Protein AF-A0AAT9LVP2-F1 (afdb_monomer_lite)

pLDDT: mean 82.88, std 15.85, range [36.66, 98.69]

Sequence (362 aa):
MSIPPGLLARRTSELPRQLWHLGGLMSVRVTAGDTDGALSVVEQRARRGYATPPHVHSREDETLVVLDGELEYTVGERSGVLRAGESAFLPRHQAHRFEVISERAHYLMLITPGGFEEMFQVVSSPAAEERLPSAEDVQTHTDPAVMAAESAFRGATVFRDDPAERARHLHLLATSVGTADSYRYLAHLVAGPTPVPADVIDGLVVAAQRIPDDPGHARALILLGILAESRAEAVSPRIPEILASLGPSLPATVALALAYLGAHFREHSAALLDLLRDLPPEDFQRLERCLATVSPDLIGRSWPTPALWELSAEEQETDRQWRESGAWDAATVQAIWDAETTAILAFMGARADHYVERNARV

Foldseek 3Di:
DDDDPLRQQDPPDPFFQWFQEQQKTKGWRHACSSVVQFKTKIKIKHFFFRKAFKKAFQAKKKKKAWQAAKKWKDWAPDTDIDHHGDMDIRDHPIIMMMGGHGRMTIIMMMIGRGDLVVLRSQQTDRDPDRDGDDPPDDGPRNDVLSSLVSCVVNGMAGADDDVVVLVVLLVCLLPPDDLVVLVVSLVSVVSYHDPPVLSSLSSLLSLLLCCVVPVLSLVSLLVLLVVCVPPVVNNVVSLVVSLVSDDLDHDLLNLLSNLLSQLSPLVCLVSNCNSNVVHDQLSSLLSCLSNDDQDLLCQPCNPDDNSPDDDDPVRSVVSVVCCVVVPCDPVNSVVSSVVVNVVSSVVSSVVSVVVSVVVSPD

Radius of gyration: 27.89 Å; chains: 1; bounding box: 56×54×85 Å

Secondary structure (DSSP, 8-state):
-PPPTTTS------S-SEEEETTEEEEEEE-GGGTTTS-EEEEEEEETT-BPPPEEESS-EEEEEEEESEEEEEETTEEEEEETT-EEEE-TTS-EEEEE-SSEEEEEEEEESS-THHHHHHHSEEPSSSS---TTS--TT--HHHHHHHHHHTTEEE----HHHHHHHHHHHTT---HHHHHHHHHHHHSSS---HHHHHHHHHHHHTTTTT-GGGGHHHHHHHHHHHHHHHHHGGGHHHHHHHS-SS--HHHHHHHHHHHTT-GGGHHHHHHHTTTS-HHHHHHHHHHHSPP-GGGTTSSSSS-SS-PPPHHHHHHHHHHHHHTT--HHHHHHHHHHHHHHHHHHHHHHHHHHHHHHTT-

Structure (mmCIF, N/CA/C/O backbone):
data_AF-A0AAT9LVP2-F1
#
_entry.id   AF-A0AAT9LVP2-F1
#
loop_
_atom_site.group_PDB
_atom_site.id
_atom_site.type_symbol
_atom_site.label_atom_id
_atom_site.label_alt_id
_atom_site.label_comp_id
_atom_site.label_asym_id
_atom_site.label_entity_id
_atom_site.label_seq_id
_atom_site.pdbx_PDB_ins_code
_atom_site.Cartn_x
_atom_site.Cartn_y
_atom_site.Cartn_z
_atom_site.occupancy
_atom_site.B_iso_or_equiv
_atom_site.auth_seq_id
_atom_site.auth_comp_id
_atom_site.auth_asym_id
_atom_site.auth_atom_id
_atom_site.pdbx_PDB_model_num
ATOM 1 N N . MET A 1 1 ? 5.848 -27.395 -44.553 1.00 39.03 1 MET A N 1
ATOM 2 C CA . MET A 1 1 ? 4.562 -27.981 -44.117 1.00 39.03 1 MET A CA 1
ATOM 3 C C . MET A 1 1 ? 3.695 -26.817 -43.652 1.00 39.03 1 MET A C 1
ATOM 5 O O . MET A 1 1 ? 4.169 -26.052 -42.825 1.00 39.03 1 MET A O 1
ATOM 9 N N . SER A 1 2 ? 2.532 -26.575 -44.262 1.00 49.16 2 SER A N 1
ATOM 10 C CA . SER A 1 2 ? 1.637 -25.474 -43.862 1.00 49.16 2 SER A CA 1
ATOM 11 C C . SER A 1 2 ? 0.842 -25.907 -42.627 1.00 49.16 2 SER A C 1
ATOM 13 O O . SER A 1 2 ? 0.324 -27.022 -42.599 1.00 49.16 2 SER A O 1
ATOM 15 N N . ILE A 1 3 ? 0.803 -25.061 -41.594 1.00 49.62 3 ILE A N 1
ATOM 16 C CA . ILE A 1 3 ? 0.019 -25.311 -40.378 1.00 49.62 3 ILE A CA 1
ATOM 17 C C . ILE A 1 3 ? -1.476 -25.202 -40.738 1.00 49.62 3 ILE A C 1
ATOM 19 O O . ILE A 1 3 ? -1.845 -24.243 -41.423 1.00 49.62 3 ILE A O 1
ATOM 23 N N . PRO A 1 4 ? -2.336 -26.150 -40.315 1.00 44.19 4 PRO A N 1
ATOM 24 C CA . PRO A 1 4 ? -3.758 -26.123 -40.641 1.00 44.19 4 PRO A CA 1
ATOM 25 C C . PRO A 1 4 ? -4.463 -24.844 -40.145 1.00 44.19 4 PRO A C 1
ATOM 27 O O . PRO A 1 4 ? -4.133 -24.336 -39.068 1.00 44.19 4 PRO A O 1
ATOM 30 N N . PRO A 1 5 ? -5.475 -24.338 -40.873 1.00 44.56 5 PRO A N 1
ATOM 31 C CA . PRO A 1 5 ? -6.321 -23.245 -40.399 1.00 44.56 5 PRO A CA 1
ATOM 32 C C . PRO A 1 5 ? -6.962 -23.597 -39.046 1.00 44.56 5 PRO A C 1
ATOM 34 O O . PRO A 1 5 ? -7.582 -24.648 -38.913 1.00 44.56 5 PRO A O 1
ATOM 37 N N . GLY A 1 6 ? -6.801 -22.731 -38.041 1.00 51.06 6 GLY A N 1
ATOM 38 C CA . GLY A 1 6 ? -7.299 -22.948 -36.673 1.00 51.06 6 GLY A CA 1
ATOM 39 C C . GLY A 1 6 ? -6.282 -23.523 -35.678 1.00 51.06 6 GLY A C 1
ATOM 40 O O . GLY A 1 6 ? -6.566 -23.510 -34.487 1.00 51.06 6 GLY A O 1
ATOM 41 N N . LEU A 1 7 ? -5.105 -23.968 -36.140 1.00 55.00 7 LEU A N 1
ATOM 42 C CA . LEU A 1 7 ? -3.960 -24.359 -35.295 1.00 55.00 7 LEU A CA 1
ATOM 43 C C . LEU A 1 7 ? -2.941 -23.224 -35.097 1.00 55.00 7 LEU A C 1
ATOM 45 O O . LEU A 1 7 ? -2.070 -23.312 -34.236 1.00 55.00 7 LEU A O 1
ATOM 49 N N . LEU A 1 8 ? -3.037 -22.163 -35.899 1.00 57.59 8 LEU A N 1
ATOM 50 C CA . LEU A 1 8 ? -2.323 -20.913 -35.660 1.00 57.59 8 LEU A CA 1
ATOM 51 C C . LEU A 1 8 ? -3.104 -20.092 -34.632 1.00 57.59 8 LEU A C 1
ATOM 53 O O . LEU A 1 8 ? -4.315 -19.926 -34.795 1.00 57.59 8 LEU A O 1
ATOM 57 N N . ALA A 1 9 ? -2.398 -19.560 -33.632 1.00 56.03 9 ALA A N 1
ATOM 58 C CA . ALA A 1 9 ? -2.880 -18.509 -32.740 1.00 56.03 9 ALA A CA 1
ATOM 59 C C . ALA A 1 9 ? -3.695 -17.475 -33.548 1.00 56.03 9 ALA A C 1
ATOM 61 O O . ALA A 1 9 ? -3.187 -16.864 -34.496 1.00 56.03 9 ALA A O 1
ATOM 62 N N . ARG A 1 10 ? -4.992 -17.356 -33.247 1.00 52.19 10 ARG A N 1
ATOM 63 C CA . ARG A 1 10 ? -5.907 -16.437 -33.919 1.00 52.19 10 ARG A CA 1
ATOM 64 C C . ARG A 1 10 ? -5.524 -15.005 -33.539 1.00 52.19 10 ARG A C 1
ATOM 66 O O . ARG A 1 10 ? -5.511 -14.629 -32.379 1.00 52.19 10 ARG A O 1
ATOM 73 N N . ARG A 1 11 ? -5.305 -14.120 -34.514 1.00 54.00 11 ARG A N 1
ATOM 74 C CA . ARG A 1 11 ? -5.278 -12.674 -34.221 1.00 54.00 11 ARG A CA 1
ATOM 75 C C . ARG A 1 11 ? -6.664 -12.228 -33.730 1.00 54.00 11 ARG A C 1
ATOM 77 O O . ARG A 1 11 ? -7.505 -11.855 -34.536 1.00 54.00 11 ARG A O 1
ATOM 84 N N . THR A 1 12 ? -6.911 -12.326 -32.429 1.00 50.38 12 THR A N 1
ATOM 85 C CA . THR A 1 12 ? -8.141 -11.880 -31.755 1.00 50.38 12 THR A CA 1
ATOM 86 C C . THR A 1 12 ? -7.982 -10.498 -31.127 1.00 50.38 12 THR A C 1
ATOM 88 O O . THR A 1 12 ? -8.977 -9.861 -30.811 1.00 50.38 12 THR A O 1
ATOM 91 N N . SER A 1 13 ? -6.741 -10.020 -30.992 1.00 59.72 13 SER A N 1
ATOM 92 C CA . SER A 1 13 ? -6.382 -8.723 -30.416 1.00 59.72 13 SER A CA 1
ATOM 93 C C . SER A 1 13 ? -5.780 -7.802 -31.483 1.00 59.72 13 SER A C 1
ATOM 95 O O . SER A 1 13 ? -4.953 -8.240 -32.289 1.00 59.72 13 SER A O 1
ATOM 97 N N . GLU A 1 14 ? -6.196 -6.531 -31.476 1.00 70.00 14 GLU A N 1
ATOM 98 C CA . GLU A 1 14 ? -5.627 -5.455 -32.307 1.00 70.00 14 GLU A CA 1
ATOM 99 C C . GLU A 1 14 ? -4.297 -4.915 -31.750 1.00 70.00 14 GLU A C 1
ATOM 101 O O . GLU A 1 14 ? -3.621 -4.128 -32.412 1.00 70.00 14 GLU A O 1
ATOM 106 N N . LEU A 1 15 ? -3.897 -5.346 -30.549 1.00 76.38 15 LEU A N 1
ATOM 107 C CA . LEU A 1 15 ? -2.688 -4.867 -29.891 1.00 76.38 15 LEU A CA 1
ATOM 108 C C . LEU A 1 15 ? -1.409 -5.377 -30.588 1.00 76.38 15 LEU A C 1
ATOM 110 O O . LEU A 1 15 ? -1.368 -6.509 -31.093 1.00 76.38 15 LEU A O 1
ATOM 114 N N . PRO A 1 16 ? -0.329 -4.573 -30.600 1.00 83.19 16 PRO A N 1
ATOM 115 C CA . PRO A 1 16 ? 0.934 -4.949 -31.227 1.00 83.19 16 PRO A CA 1
ATOM 116 C C . PRO A 1 16 ? 1.526 -6.197 -30.565 1.00 83.19 16 PRO A C 1
ATOM 118 O O . PRO A 1 16 ? 1.550 -6.325 -29.346 1.00 83.19 16 PRO A O 1
ATOM 121 N N . ARG A 1 17 ? 2.014 -7.145 -31.371 1.00 89.81 17 ARG A N 1
ATOM 122 C CA . ARG A 1 17 ? 2.655 -8.384 -30.882 1.00 89.81 17 ARG A CA 1
ATOM 123 C C . ARG A 1 17 ? 4.180 -8.354 -30.964 1.00 89.81 17 ARG A C 1
ATOM 125 O O . ARG A 1 17 ? 4.811 -9.274 -30.472 1.00 89.81 17 ARG A O 1
ATOM 132 N N . GLN A 1 18 ? 4.758 -7.345 -31.607 1.00 93.38 18 GLN A N 1
ATOM 133 C CA . GLN A 1 18 ? 6.200 -7.125 -31.678 1.00 93.38 18 GLN A CA 1
ATOM 134 C C . GLN A 1 18 ? 6.497 -5.797 -31.002 1.00 93.38 18 GLN A C 1
ATOM 136 O O . GLN A 1 18 ? 5.932 -4.779 -31.401 1.00 93.38 18 GLN A O 1
ATOM 141 N N . LEU A 1 19 ? 7.324 -5.818 -29.964 1.00 93.06 19 LEU A N 1
ATOM 142 C CA . LEU A 1 19 ? 7.479 -4.714 -29.027 1.00 93.06 19 LEU A CA 1
ATOM 143 C C . LEU A 1 19 ? 8.956 -4.495 -28.698 1.00 93.06 19 LEU A C 1
ATOM 145 O O . LEU A 1 19 ? 9.711 -5.448 -28.506 1.00 93.06 19 LEU A O 1
ATOM 149 N N . TRP A 1 20 ? 9.355 -3.236 -28.571 1.00 92.31 20 TRP A N 1
ATOM 150 C CA . TRP A 1 20 ? 10.565 -2.862 -27.854 1.00 92.31 20 TRP A CA 1
ATOM 151 C C . TRP A 1 20 ? 10.187 -2.501 -26.421 1.00 92.31 20 TRP A C 1
ATOM 153 O O . TRP A 1 20 ? 9.510 -1.499 -26.184 1.00 92.31 20 TRP A O 1
ATOM 163 N N . HIS A 1 21 ? 10.609 -3.346 -25.482 1.00 90.00 21 HIS A N 1
ATOM 164 C CA . HIS A 1 21 ? 10.282 -3.252 -24.060 1.00 90.00 21 HIS A CA 1
ATOM 165 C C . HIS A 1 21 ? 11.574 -3.292 -23.249 1.00 90.00 21 HIS A C 1
ATOM 167 O O . HIS A 1 21 ? 12.354 -4.224 -23.426 1.00 90.00 21 HIS A O 1
ATOM 173 N N . LEU A 1 22 ? 11.821 -2.289 -22.397 1.00 85.75 22 LEU A N 1
ATOM 174 C CA . LEU A 1 22 ? 13.016 -2.185 -21.536 1.00 85.75 22 LEU A CA 1
ATOM 175 C C . LEU A 1 22 ? 14.353 -2.451 -22.272 1.00 85.75 22 LEU A C 1
ATOM 177 O O . LEU A 1 22 ? 15.267 -3.074 -21.739 1.00 85.75 22 LEU A O 1
ATOM 181 N N . GLY A 1 23 ? 14.474 -2.021 -23.534 1.00 86.81 23 GLY A N 1
ATOM 182 C CA . GLY A 1 23 ? 15.668 -2.272 -24.357 1.00 86.81 23 GLY A CA 1
ATOM 183 C C . GLY A 1 23 ? 15.809 -3.694 -24.931 1.00 86.81 23 GLY A C 1
ATOM 184 O O . GLY A 1 23 ? 16.791 -3.976 -25.620 1.00 86.81 23 GLY A O 1
ATOM 185 N N . GLY A 1 24 ? 14.844 -4.582 -24.691 1.00 91.88 24 GLY A N 1
ATOM 186 C CA . GLY A 1 24 ? 14.717 -5.892 -25.333 1.00 91.88 24 GLY A CA 1
ATOM 187 C C . GLY A 1 24 ? 13.757 -5.882 -26.528 1.00 91.88 24 GLY A C 1
ATOM 188 O O . GLY A 1 24 ? 12.982 -4.944 -26.720 1.00 91.88 24 GLY A O 1
ATOM 189 N N . LEU A 1 25 ? 13.810 -6.944 -27.333 1.00 95.25 25 LEU A N 1
ATOM 190 C CA . LEU A 1 25 ? 12.813 -7.257 -28.355 1.00 95.25 25 LEU A CA 1
ATOM 191 C C . LEU A 1 25 ? 11.889 -8.349 -27.817 1.00 95.25 25 LEU A C 1
ATOM 193 O O . LEU A 1 25 ? 12.336 -9.481 -27.613 1.00 95.25 25 LEU A O 1
ATOM 197 N N . MET A 1 26 ? 10.617 -7.998 -27.666 1.00 95.94 26 MET A N 1
ATOM 198 C CA . MET A 1 26 ? 9.563 -8.862 -27.160 1.00 95.94 26 MET A CA 1
ATOM 199 C C . MET A 1 26 ? 8.568 -9.219 -28.260 1.00 95.94 26 MET A C 1
ATOM 201 O O . MET A 1 26 ? 8.041 -8.346 -28.949 1.00 95.94 26 MET A O 1
ATOM 205 N N . SER A 1 27 ? 8.269 -10.508 -28.390 1.00 95.94 27 SER A N 1
ATOM 206 C CA . SER A 1 27 ? 7.288 -11.048 -29.327 1.00 95.94 27 SER A CA 1
ATOM 207 C C . SER A 1 27 ? 6.194 -11.809 -28.576 1.00 95.94 27 SER A C 1
ATOM 209 O O . SER A 1 27 ? 6.428 -12.902 -28.065 1.00 95.94 27 SER A O 1
ATOM 211 N N . VAL A 1 28 ? 4.967 -11.292 -28.555 1.00 95.50 28 VAL A N 1
ATOM 212 C CA . VAL A 1 28 ? 3.799 -12.009 -28.020 1.00 95.50 28 VAL A CA 1
ATOM 213 C C . VAL A 1 28 ? 3.366 -13.069 -29.038 1.00 95.50 28 VAL A C 1
ATOM 215 O O . VAL A 1 28 ? 2.748 -12.764 -30.062 1.00 95.50 28 VAL A O 1
ATOM 218 N N . ARG A 1 29 ? 3.737 -14.330 -28.795 1.00 93.88 29 ARG A N 1
ATOM 219 C CA . ARG A 1 29 ? 3.503 -15.454 -29.717 1.00 93.88 29 ARG A CA 1
ATOM 220 C C . ARG A 1 29 ? 2.089 -16.012 -29.599 1.00 93.88 29 ARG A C 1
ATOM 222 O O . ARG A 1 29 ? 1.474 -16.309 -30.622 1.00 93.88 29 ARG A O 1
ATOM 229 N N . VAL A 1 30 ? 1.587 -16.117 -28.372 1.00 93.62 30 VAL A N 1
ATOM 230 C CA . VAL A 1 30 ? 0.251 -16.626 -28.034 1.00 93.62 30 VAL A CA 1
ATOM 231 C C . VAL A 1 30 ? -0.347 -15.697 -26.981 1.00 93.62 30 VAL A C 1
ATOM 233 O O . VAL A 1 30 ? 0.297 -15.472 -25.959 1.00 93.62 30 VAL A O 1
ATOM 236 N N . THR A 1 31 ? -1.536 -15.145 -27.221 1.00 92.62 31 THR A N 1
ATOM 237 C CA . THR A 1 31 ? -2.260 -14.302 -26.251 1.00 92.62 31 THR A CA 1
ATOM 238 C C . THR A 1 31 ? -3.257 -15.123 -25.434 1.00 92.62 31 THR A C 1
ATOM 240 O O . THR A 1 31 ? -3.614 -16.239 -25.800 1.00 92.62 31 THR A O 1
ATOM 243 N N . ALA A 1 32 ? -3.796 -14.557 -24.360 1.00 92.38 32 ALA A N 1
ATOM 244 C CA . ALA A 1 32 ? -4.913 -15.138 -23.620 1.00 92.38 32 ALA A CA 1
ATOM 245 C C . ALA A 1 32 ? -6.125 -15.404 -24.524 1.00 92.38 32 ALA A C 1
ATOM 247 O O . ALA A 1 32 ? -6.764 -16.448 -24.432 1.00 92.38 32 ALA A O 1
ATOM 248 N N . GLY A 1 33 ? -6.410 -14.488 -25.455 1.00 88.50 33 GLY A N 1
ATOM 249 C CA . GLY A 1 33 ? -7.475 -14.657 -26.447 1.00 88.50 33 GLY A CA 1
ATOM 250 C C . GLY A 1 33 ? -7.237 -15.793 -27.452 1.00 88.50 33 GLY A C 1
ATOM 251 O O . GLY A 1 33 ? -8.175 -16.178 -28.143 1.00 88.50 33 GLY A O 1
ATOM 252 N N . ASP A 1 34 ? -6.013 -16.323 -27.558 1.00 88.00 34 ASP A N 1
ATOM 253 C CA . ASP A 1 34 ? -5.702 -17.510 -28.367 1.00 88.00 34 ASP A CA 1
ATOM 254 C C . ASP A 1 34 ? -6.039 -18.822 -27.649 1.00 88.00 34 ASP A C 1
ATOM 256 O O . ASP A 1 34 ? -6.173 -19.864 -28.291 1.00 88.00 34 ASP A O 1
ATOM 260 N N . THR A 1 35 ? -6.137 -18.782 -26.320 1.00 91.44 35 THR A N 1
ATOM 261 C CA . THR A 1 35 ? -6.145 -19.964 -25.447 1.00 91.44 35 THR A CA 1
ATOM 262 C C . THR A 1 35 ? -7.330 -19.986 -24.487 1.00 91.44 35 THR A C 1
ATOM 264 O O . THR A 1 35 ? -7.303 -20.720 -23.501 1.00 91.44 35 THR A O 1
ATOM 267 N N . ASP A 1 36 ? -8.350 -19.160 -24.736 1.00 89.81 36 ASP A N 1
ATOM 268 C CA . ASP A 1 36 ? -9.481 -18.935 -23.826 1.00 89.81 36 ASP A CA 1
ATOM 269 C C . ASP A 1 36 ? -9.025 -18.608 -22.387 1.00 89.81 36 ASP A C 1
ATOM 271 O O . ASP A 1 36 ? -9.600 -19.051 -21.394 1.00 89.81 36 ASP A O 1
ATOM 275 N N . GLY A 1 37 ? -7.943 -17.834 -22.276 1.00 90.88 37 GLY A N 1
ATOM 276 C CA . GLY 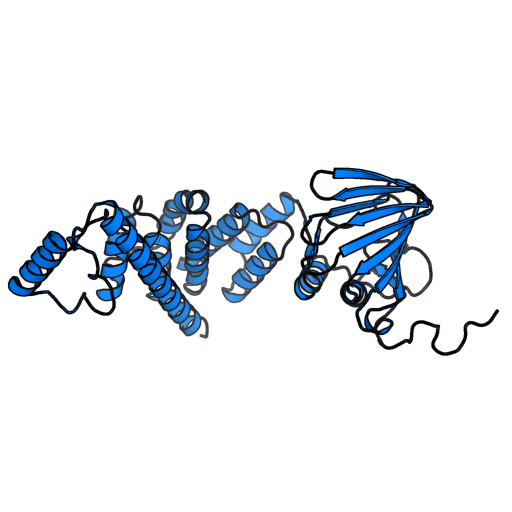A 1 37 ? -7.346 -17.399 -21.016 1.00 90.88 37 GLY A CA 1
ATOM 277 C C . GLY A 1 37 ? -6.429 -18.422 -20.344 1.00 90.88 37 GLY A C 1
ATOM 278 O O . GLY A 1 37 ? -5.869 -18.113 -19.292 1.00 90.88 37 GLY A O 1
ATOM 279 N N . ALA A 1 38 ? -6.235 -19.613 -20.919 1.00 94.38 38 ALA A N 1
ATOM 280 C CA . ALA A 1 38 ? -5.466 -20.676 -20.276 1.00 94.38 38 ALA A CA 1
ATOM 281 C C . ALA A 1 38 ? -3.980 -20.324 -20.101 1.00 94.38 38 ALA A C 1
ATOM 283 O O . ALA A 1 38 ? -3.407 -20.617 -19.052 1.00 94.38 38 ALA A O 1
ATOM 284 N N . LEU A 1 39 ? -3.357 -19.693 -21.103 1.00 96.06 39 LEU A N 1
ATOM 285 C CA . LEU A 1 39 ? -1.952 -19.271 -21.056 1.00 96.06 39 LEU A CA 1
ATOM 286 C C . LEU A 1 39 ? -1.622 -18.210 -22.114 1.00 96.06 39 LEU A C 1
ATOM 288 O O . LEU A 1 39 ? -2.263 -18.158 -23.165 1.00 96.06 39 LEU A O 1
ATOM 292 N N . SER A 1 40 ? -0.565 -17.436 -21.895 1.00 96.69 40 SER A N 1
ATOM 293 C CA . SER A 1 40 ? 0.114 -16.688 -22.958 1.00 96.69 40 SER A CA 1
ATOM 294 C C . SER A 1 40 ? 1.593 -17.064 -23.053 1.00 96.69 40 SER A C 1
ATOM 296 O O . SER A 1 40 ? 2.185 -17.596 -22.114 1.00 96.69 40 SER A O 1
ATOM 298 N N . VAL A 1 41 ? 2.171 -16.857 -24.239 1.00 97.94 41 VAL A N 1
ATOM 299 C CA . VAL A 1 41 ? 3.577 -17.151 -24.549 1.00 97.94 41 VAL A CA 1
ATOM 300 C C . VAL A 1 41 ? 4.213 -15.900 -25.119 1.00 97.94 41 VAL A C 1
ATOM 302 O O . VAL A 1 41 ? 3.835 -15.428 -26.197 1.00 97.94 41 VAL A O 1
ATOM 305 N N . VAL A 1 42 ? 5.220 -15.407 -24.417 1.00 97.88 42 VAL A N 1
ATOM 306 C CA . VAL A 1 42 ? 6.043 -14.274 -24.815 1.00 97.88 42 VAL A CA 1
ATOM 307 C C . VAL A 1 42 ? 7.442 -14.789 -25.123 1.00 97.88 42 VAL A C 1
ATOM 309 O O . VAL A 1 42 ? 8.027 -15.542 -24.356 1.00 97.88 42 VAL A O 1
ATOM 312 N N . GLU A 1 43 ? 7.986 -14.408 -26.266 1.00 98.12 43 GLU A N 1
ATOM 313 C CA . GLU A 1 43 ? 9.377 -14.662 -26.618 1.00 98.12 43 GLU A CA 1
ATOM 314 C C . GLU A 1 43 ? 10.181 -13.384 -26.451 1.00 98.12 43 GLU A C 1
ATOM 316 O O . GLU A 1 43 ? 9.746 -12.321 -26.886 1.00 98.12 43 GLU A O 1
ATOM 321 N N . GLN A 1 44 ? 11.362 -13.495 -25.855 1.00 97.75 44 GLN A N 1
ATOM 322 C CA . GLN A 1 44 ? 12.185 -12.349 -25.520 1.00 97.75 44 GLN A CA 1
ATOM 323 C C . GLN A 1 44 ? 13.614 -12.546 -26.006 1.00 97.75 44 GLN A C 1
ATOM 325 O O . GLN A 1 44 ? 14.229 -13.599 -25.817 1.00 97.75 44 GLN A O 1
ATOM 330 N N . ARG A 1 45 ? 14.152 -11.502 -26.636 1.00 97.94 45 ARG A N 1
ATOM 331 C CA . ARG A 1 45 ? 15.564 -11.387 -27.005 1.00 97.94 45 ARG A CA 1
ATOM 332 C C . ARG A 1 45 ? 16.127 -10.131 -26.379 1.00 97.94 45 ARG A C 1
ATOM 334 O O . ARG A 1 45 ? 15.554 -9.055 -26.535 1.00 97.94 45 ARG A O 1
ATOM 341 N N . ALA A 1 46 ? 17.266 -10.247 -25.714 1.00 96.06 46 ALA A N 1
ATOM 342 C CA . ALA A 1 46 ? 17.864 -9.112 -25.029 1.00 96.06 46 ALA A CA 1
ATOM 343 C C . ALA A 1 46 ? 19.389 -9.229 -24.906 1.00 96.06 46 ALA A C 1
ATOM 345 O O . ALA A 1 46 ? 19.968 -10.292 -25.138 1.00 96.06 46 ALA A O 1
ATOM 346 N N . ARG A 1 47 ? 20.042 -8.104 -24.588 1.00 94.19 47 ARG A N 1
ATOM 347 C CA . ARG A 1 47 ? 21.490 -8.014 -24.331 1.00 94.19 47 ARG A CA 1
ATOM 348 C C . ARG A 1 47 ? 21.771 -8.100 -22.834 1.00 94.19 47 ARG A C 1
ATOM 350 O O . ARG A 1 47 ? 20.858 -7.919 -22.032 1.00 94.19 47 ARG A O 1
ATOM 357 N N . ARG A 1 48 ? 23.045 -8.299 -22.484 1.00 95.19 48 ARG A N 1
ATOM 358 C CA . ARG A 1 48 ? 23.550 -8.152 -21.111 1.00 95.19 48 ARG A CA 1
ATOM 359 C C . ARG A 1 48 ? 22.976 -6.908 -20.429 1.00 95.19 48 ARG A C 1
ATOM 361 O O . ARG A 1 48 ? 23.004 -5.828 -21.019 1.00 95.19 48 ARG A O 1
ATOM 368 N N . GLY A 1 49 ? 22.527 -7.067 -19.188 1.00 83.44 49 GLY A N 1
ATOM 369 C CA . GLY A 1 49 ? 21.991 -5.980 -18.366 1.00 83.44 49 GLY A CA 1
ATOM 370 C C . GLY A 1 49 ? 20.516 -5.671 -18.620 1.00 83.44 49 GLY A C 1
ATOM 371 O O . GLY A 1 49 ? 19.945 -4.842 -17.918 1.00 83.44 49 GLY A O 1
ATOM 372 N N . TYR A 1 50 ? 19.868 -6.338 -19.583 1.00 91.38 50 TYR A N 1
ATOM 373 C CA . TYR A 1 50 ? 18.410 -6.389 -19.589 1.00 91.38 50 TYR A CA 1
ATOM 374 C C . TYR A 1 50 ? 17.946 -7.119 -18.334 1.00 91.38 50 TYR A C 1
ATOM 376 O O . TYR A 1 50 ? 18.301 -8.281 -18.130 1.00 91.38 50 TYR A O 1
ATOM 384 N N . ALA A 1 51 ? 17.122 -6.458 -17.535 1.00 86.44 51 ALA A N 1
ATOM 385 C CA . ALA A 1 51 ? 16.566 -7.020 -16.322 1.00 86.44 51 ALA A CA 1
ATOM 386 C C . ALA A 1 51 ? 15.101 -6.626 -16.190 1.00 86.44 51 ALA A C 1
ATOM 388 O O . ALA A 1 51 ? 14.702 -5.520 -16.565 1.00 86.44 51 ALA A O 1
ATOM 389 N N . THR A 1 52 ? 14.307 -7.520 -15.613 1.00 85.44 52 THR A N 1
ATOM 390 C CA . THR A 1 52 ? 13.012 -7.115 -15.074 1.00 85.44 52 THR A CA 1
ATOM 391 C C . THR A 1 52 ? 13.237 -6.434 -13.731 1.00 85.44 52 THR A C 1
ATOM 393 O O . THR A 1 52 ? 13.989 -6.977 -12.911 1.00 85.44 52 THR A O 1
ATOM 396 N N . PRO A 1 53 ? 12.556 -5.315 -13.439 1.00 81.31 53 PRO A N 1
ATOM 397 C CA . PRO A 1 53 ? 12.461 -4.861 -12.059 1.00 81.31 53 PRO A CA 1
ATOM 398 C C . PRO A 1 53 ? 11.887 -6.004 -11.206 1.00 81.31 53 PRO A C 1
ATOM 400 O O . PRO A 1 53 ? 11.088 -6.786 -11.727 1.00 81.31 53 PRO A O 1
ATOM 403 N N . PRO A 1 54 ? 12.290 -6.168 -9.935 1.00 81.00 54 PRO A N 1
ATOM 404 C CA . PRO A 1 54 ? 11.701 -7.208 -9.103 1.00 81.00 54 PRO A CA 1
ATOM 405 C C . PRO A 1 54 ? 10.182 -7.029 -9.042 1.00 81.00 54 PRO A C 1
ATOM 407 O O . PRO A 1 54 ? 9.715 -5.903 -9.064 1.00 81.00 54 PRO A O 1
ATOM 410 N N . HIS A 1 55 ? 9.395 -8.096 -9.008 1.00 86.38 55 HIS A N 1
ATOM 411 C CA . HIS A 1 55 ? 7.933 -7.991 -8.999 1.00 86.38 55 HIS A CA 1
ATOM 412 C C . HIS A 1 55 ? 7.274 -9.222 -8.373 1.00 86.38 55 HIS A C 1
ATOM 414 O O . HIS A 1 55 ? 7.931 -10.227 -8.108 1.00 86.38 55 HIS A O 1
ATOM 420 N N . VAL A 1 56 ? 5.975 -9.134 -8.088 1.00 85.50 56 VAL A N 1
ATOM 421 C CA . VAL A 1 56 ? 5.149 -10.254 -7.620 1.00 85.50 56 VAL A CA 1
ATOM 422 C C . VAL A 1 56 ? 3.791 -10.242 -8.312 1.00 85.50 56 VAL A C 1
ATOM 424 O O . VAL A 1 56 ? 3.146 -9.201 -8.401 1.00 85.50 56 VAL A O 1
ATOM 427 N N . HIS A 1 57 ? 3.336 -11.411 -8.754 1.00 89.44 57 HIS A N 1
ATOM 428 C CA . HIS A 1 57 ? 2.005 -11.613 -9.323 1.00 89.44 57 HIS A CA 1
ATOM 429 C C . HIS A 1 57 ? 1.021 -12.105 -8.262 1.00 89.44 57 HIS A C 1
ATOM 431 O O . HIS A 1 57 ? 1.352 -12.955 -7.437 1.00 89.44 57 HIS A O 1
ATOM 437 N N . SER A 1 58 ? -0.213 -11.611 -8.295 1.00 79.62 58 SER A N 1
ATOM 438 C CA . SER A 1 58 ? -1.324 -12.111 -7.475 1.00 79.62 58 SER A CA 1
ATOM 439 C C . SER A 1 58 ? -2.125 -13.210 -8.177 1.00 79.62 58 SER A C 1
ATOM 441 O O . SER A 1 58 ? -2.816 -13.982 -7.514 1.00 79.62 58 SER A O 1
ATOM 443 N N . ARG A 1 59 ? -2.031 -13.299 -9.510 1.00 91.69 59 ARG A N 1
ATOM 444 C CA . ARG A 1 59 ? -2.841 -14.208 -10.328 1.00 91.69 59 ARG A CA 1
ATOM 445 C C . ARG A 1 59 ? -2.010 -15.137 -11.202 1.00 91.69 59 ARG A C 1
ATOM 447 O O . ARG A 1 59 ? -2.429 -16.276 -11.369 1.00 91.69 59 ARG A O 1
ATOM 454 N N . GLU A 1 60 ? -0.896 -14.693 -11.761 1.00 97.12 60 GLU A N 1
ATOM 455 C CA . GLU A 1 60 ? -0.130 -15.470 -12.736 1.00 97.12 60 GLU A CA 1
ATOM 456 C C . GLU A 1 60 ? 1.069 -16.169 -12.103 1.00 97.12 60 GLU A C 1
ATOM 458 O O . GLU A 1 60 ? 1.813 -15.580 -11.326 1.00 97.12 60 GLU A O 1
ATOM 463 N N . ASP A 1 61 ? 1.267 -17.431 -12.466 1.00 97.94 61 ASP A N 1
ATOM 464 C CA . ASP A 1 61 ? 2.584 -18.051 -12.403 1.00 97.94 61 ASP A CA 1
ATOM 465 C C . ASP A 1 61 ? 3.319 -17.769 -13.716 1.00 97.94 61 ASP A C 1
ATOM 467 O O . ASP A 1 61 ? 2.701 -17.782 -14.790 1.00 97.94 61 ASP A O 1
ATOM 471 N N . GLU A 1 62 ? 4.635 -17.587 -13.638 1.00 97.69 62 GLU A N 1
ATOM 472 C CA . GLU A 1 62 ? 5.495 -17.440 -14.808 1.00 97.69 62 GLU A CA 1
ATOM 473 C C . GLU A 1 62 ? 6.450 -18.628 -14.945 1.00 97.69 62 GLU A C 1
ATOM 475 O O . GLU A 1 62 ? 6.943 -19.189 -13.968 1.00 97.69 62 GLU A O 1
ATOM 480 N N . THR A 1 63 ? 6.741 -19.035 -16.177 1.00 98.12 63 THR A N 1
ATOM 481 C CA . THR A 1 63 ? 7.792 -20.018 -16.468 1.00 98.12 63 THR A CA 1
ATOM 482 C C . THR A 1 63 ? 8.752 -19.456 -17.497 1.00 98.12 63 THR A C 1
ATOM 484 O O . THR A 1 63 ? 8.346 -19.138 -18.614 1.00 98.12 63 THR A O 1
ATOM 487 N N . LEU A 1 64 ? 10.032 -19.390 -17.142 1.00 98.19 64 LEU A N 1
ATOM 488 C CA . LEU A 1 64 ? 11.108 -19.023 -18.056 1.00 98.19 64 LEU A CA 1
ATOM 489 C C . LEU A 1 64 ? 11.704 -20.283 -18.673 1.00 98.19 64 LEU A C 1
ATOM 491 O O . LEU A 1 64 ? 12.036 -21.218 -17.948 1.00 98.19 64 LEU A O 1
ATOM 495 N N . VAL A 1 65 ? 11.884 -20.295 -19.992 1.00 98.44 65 VAL A N 1
ATOM 496 C CA . VAL A 1 65 ? 12.570 -21.363 -20.734 1.00 98.44 65 VAL A CA 1
ATOM 497 C C . VAL A 1 65 ? 13.671 -20.734 -21.576 1.00 98.44 65 VAL A C 1
ATOM 499 O O . VAL A 1 65 ? 13.382 -20.006 -22.527 1.00 98.44 65 VAL A O 1
ATOM 502 N N . VAL A 1 66 ? 14.932 -20.997 -21.240 1.00 98.69 66 VAL A N 1
ATOM 503 C CA . VAL A 1 66 ? 16.076 -20.396 -21.936 1.00 98.69 66 VAL A CA 1
ATOM 504 C C . VAL A 1 66 ? 16.400 -21.209 -23.185 1.00 98.69 66 VAL A C 1
ATOM 506 O O . VAL A 1 66 ? 16.665 -22.406 -23.114 1.00 98.69 66 VAL A O 1
ATOM 509 N N . LEU A 1 67 ? 16.380 -20.556 -24.345 1.00 98.62 67 LEU A N 1
ATOM 510 C CA . LEU A 1 67 ? 16.692 -21.166 -25.640 1.00 98.62 67 LEU A CA 1
ATOM 511 C C . LEU A 1 67 ? 18.165 -20.967 -26.014 1.00 98.62 67 LEU A C 1
ATOM 513 O O . LEU A 1 67 ? 18.778 -21.868 -26.578 1.00 98.62 67 LEU A O 1
ATOM 517 N N . ASP A 1 68 ? 18.723 -19.803 -25.681 1.00 98.56 68 ASP A N 1
ATOM 518 C CA . ASP A 1 68 ? 20.130 -19.449 -25.876 1.00 98.56 68 ASP A CA 1
ATOM 519 C C . ASP A 1 68 ? 20.572 -18.402 -24.835 1.00 98.56 68 ASP A C 1
ATOM 521 O O . ASP A 1 68 ? 19.766 -17.579 -24.391 1.00 98.56 68 ASP A O 1
ATOM 525 N N . GLY A 1 69 ? 21.853 -18.409 -24.463 1.00 98.38 69 GLY A N 1
ATOM 526 C CA . GLY A 1 69 ? 22.418 -17.514 -23.447 1.00 98.38 69 GLY A CA 1
ATOM 527 C C . GLY A 1 69 ? 22.175 -17.951 -21.996 1.00 98.38 69 GLY A C 1
ATOM 528 O O . GLY A 1 69 ? 21.921 -19.124 -21.717 1.00 98.38 69 GLY A O 1
ATOM 529 N N . GLU A 1 70 ? 22.311 -16.999 -21.067 1.00 98.56 70 GLU A N 1
ATOM 530 C CA . GLU A 1 70 ? 22.201 -17.225 -19.623 1.00 98.56 70 GLU A CA 1
ATOM 531 C C . GLU A 1 70 ? 21.409 -16.105 -18.928 1.00 98.56 70 GLU A C 1
ATOM 533 O O . GLU A 1 70 ? 21.626 -14.915 -19.191 1.00 98.56 70 GLU A O 1
ATOM 538 N N . LEU A 1 71 ? 20.525 -16.497 -18.007 1.00 98.44 71 LEU A N 1
ATOM 539 C CA . LEU A 1 71 ? 19.766 -15.600 -17.134 1.00 98.44 71 LEU A CA 1
ATOM 540 C C . LEU A 1 71 ? 20.132 -15.864 -15.674 1.00 98.44 71 LEU A C 1
ATOM 542 O O . LEU A 1 71 ? 20.068 -17.007 -15.231 1.00 98.44 71 LEU A O 1
ATOM 546 N N . GLU A 1 72 ? 20.445 -14.828 -14.904 1.00 97.31 72 GLU A N 1
ATOM 547 C CA . GLU A 1 72 ? 20.395 -14.923 -13.445 1.00 97.31 72 GLU A CA 1
ATOM 548 C C . GLU A 1 72 ? 18.956 -14.685 -12.990 1.00 97.31 72 GLU A C 1
ATOM 550 O O . GLU A 1 72 ? 18.297 -13.767 -13.473 1.00 97.31 72 GLU A O 1
ATOM 555 N N . TYR A 1 73 ? 18.455 -15.500 -12.065 1.00 95.44 73 TYR A N 1
ATOM 556 C CA . TYR A 1 73 ? 17.127 -15.328 -11.485 1.00 95.44 73 TYR A CA 1
ATOM 557 C C . TYR A 1 73 ? 17.191 -15.252 -9.964 1.00 95.44 73 TYR A C 1
ATOM 559 O O . TYR A 1 73 ? 18.093 -15.787 -9.317 1.00 95.44 73 TYR A O 1
ATOM 567 N N . THR A 1 74 ? 16.189 -14.609 -9.375 1.00 89.81 74 THR A N 1
ATOM 568 C CA . THR A 1 74 ? 15.892 -14.670 -7.942 1.00 89.81 74 THR A CA 1
ATOM 569 C C . THR A 1 74 ? 14.394 -14.893 -7.763 1.00 89.81 74 THR A C 1
ATOM 571 O O . THR A 1 74 ? 13.603 -14.209 -8.402 1.00 89.81 74 THR A O 1
ATOM 574 N N . VAL A 1 75 ? 14.006 -15.845 -6.913 1.00 90.50 75 VAL A N 1
ATOM 575 C CA . VAL A 1 75 ? 12.618 -16.202 -6.573 1.00 90.50 75 VAL A CA 1
ATOM 576 C C . VAL A 1 75 ? 12.537 -16.431 -5.068 1.00 90.50 75 VAL A C 1
ATOM 578 O O . VAL A 1 75 ? 13.006 -17.455 -4.555 1.00 90.50 75 VAL A O 1
ATOM 581 N N . GLY A 1 76 ? 11.942 -15.480 -4.351 1.00 84.62 76 GLY A N 1
ATOM 582 C CA . GLY A 1 76 ? 12.022 -15.428 -2.894 1.00 84.62 76 GLY A CA 1
ATOM 583 C C . GLY A 1 76 ? 13.476 -15.380 -2.438 1.00 84.62 76 GLY A C 1
ATOM 584 O O . GLY A 1 76 ? 14.236 -14.522 -2.872 1.00 84.62 76 GLY A O 1
ATOM 585 N N . GLU A 1 77 ? 13.873 -16.335 -1.602 1.00 83.38 77 GLU A N 1
ATOM 586 C CA . GLU A 1 77 ? 15.247 -16.445 -1.090 1.00 83.38 77 GLU A CA 1
ATOM 587 C C . GLU A 1 77 ? 16.184 -17.254 -2.002 1.00 83.38 77 GLU A C 1
ATOM 589 O O . GLU A 1 77 ? 17.370 -17.400 -1.712 1.00 83.38 77 GLU A O 1
ATOM 594 N N . ARG A 1 78 ? 15.668 -17.821 -3.099 1.00 86.31 78 ARG A N 1
ATOM 595 C CA . ARG A 1 78 ? 16.447 -18.680 -3.997 1.00 86.31 78 ARG A CA 1
ATOM 596 C C . ARG A 1 78 ? 16.963 -17.876 -5.175 1.00 86.31 78 ARG A C 1
ATOM 598 O O . ARG A 1 78 ? 16.183 -17.201 -5.839 1.00 86.31 78 ARG A O 1
ATOM 605 N N . SER A 1 79 ? 18.239 -18.025 -5.493 1.00 92.88 79 SER A N 1
ATOM 606 C CA . SER A 1 79 ? 18.849 -17.472 -6.700 1.00 92.88 79 SER A CA 1
ATOM 607 C C . SER A 1 79 ? 19.642 -18.533 -7.455 1.00 92.88 79 SER A C 1
ATOM 609 O O . SER A 1 79 ? 19.992 -19.582 -6.908 1.00 92.88 79 SER A O 1
ATOM 611 N N . GLY A 1 80 ? 19.890 -18.279 -8.735 1.00 95.19 80 GLY A N 1
ATOM 612 C CA . GLY A 1 80 ? 20.640 -19.188 -9.588 1.00 95.19 80 GLY A CA 1
ATOM 613 C C . GLY A 1 80 ? 20.811 -18.649 -10.998 1.00 95.19 80 GLY A C 1
ATOM 614 O O . GLY A 1 80 ? 20.366 -17.549 -11.318 1.00 95.19 80 GLY A O 1
ATOM 615 N N . VAL A 1 81 ? 21.446 -19.455 -11.845 1.00 98.44 81 VAL A N 1
ATOM 616 C CA . VAL A 1 81 ? 21.644 -19.159 -13.267 1.00 98.44 81 VAL A CA 1
ATOM 617 C C . VAL A 1 81 ? 20.931 -20.220 -14.090 1.00 98.44 81 VAL A C 1
ATOM 619 O O . VAL A 1 81 ? 21.182 -21.405 -13.884 1.00 98.44 81 VAL A O 1
ATOM 622 N N . LEU A 1 82 ? 20.079 -19.787 -15.016 1.00 97.81 82 LEU A N 1
ATOM 623 C CA . LEU A 1 82 ? 19.494 -20.610 -16.070 1.00 97.81 82 LEU A CA 1
ATOM 624 C C . LEU A 1 82 ? 20.336 -20.495 -17.334 1.00 97.81 82 LEU A C 1
ATOM 626 O O . LEU A 1 82 ? 20.627 -19.389 -17.790 1.00 97.81 82 LEU A O 1
ATOM 630 N N . ARG A 1 83 ? 20.676 -21.633 -17.925 1.00 98.38 83 ARG A N 1
ATOM 631 C CA . ARG A 1 83 ? 21.397 -21.754 -19.195 1.00 98.38 83 ARG A CA 1
ATOM 632 C C . ARG A 1 83 ? 20.486 -22.285 -20.290 1.00 98.38 83 ARG A C 1
ATOM 634 O O . ARG A 1 83 ? 19.406 -22.800 -20.021 1.00 98.38 83 ARG A O 1
ATOM 641 N N . ALA A 1 84 ? 20.943 -22.195 -21.535 1.00 98.50 84 ALA A N 1
ATOM 642 C CA . ALA A 1 84 ? 20.252 -22.771 -22.685 1.00 98.50 84 ALA A CA 1
ATOM 643 C C . ALA A 1 84 ? 19.804 -24.228 -22.436 1.00 98.50 84 ALA A C 1
ATOM 645 O O . ALA A 1 84 ? 20.608 -25.089 -22.075 1.00 98.50 84 ALA A O 1
ATOM 646 N N . GLY A 1 85 ? 18.514 -24.491 -22.647 1.00 97.50 85 GLY A N 1
ATOM 647 C CA . GLY A 1 85 ? 17.856 -25.772 -22.384 1.00 97.50 85 GLY A CA 1
ATOM 648 C C . GLY A 1 85 ? 17.250 -25.913 -20.982 1.00 97.50 85 GLY A C 1
ATOM 649 O O . GLY A 1 85 ? 16.510 -26.868 -20.750 1.00 97.50 85 GLY A O 1
ATOM 650 N N . GLU A 1 86 ? 17.521 -24.985 -20.062 1.00 98.31 86 GLU A N 1
ATOM 651 C CA . GLU A 1 86 ? 16.987 -24.994 -18.698 1.00 98.31 86 GLU A CA 1
ATOM 652 C C . GLU A 1 86 ? 15.746 -24.100 -18.558 1.00 98.31 86 GLU A C 1
ATOM 654 O O . GLU A 1 86 ? 15.468 -23.216 -19.377 1.00 98.31 86 GLU A O 1
ATOM 659 N N . SER A 1 87 ? 14.988 -24.328 -17.484 1.00 97.69 87 SER A N 1
ATOM 660 C CA . SER A 1 87 ? 13.773 -23.578 -17.174 1.00 97.69 87 SER A CA 1
ATOM 661 C C . SER A 1 87 ? 13.626 -23.302 -15.681 1.00 97.69 87 SER A C 1
ATOM 663 O O . SER A 1 87 ? 13.994 -24.150 -14.867 1.00 97.69 87 SER A O 1
ATOM 665 N N . ALA A 1 88 ? 13.004 -22.177 -15.325 1.00 96.94 88 ALA A N 1
ATOM 666 C CA . ALA A 1 88 ? 12.568 -21.884 -13.959 1.00 96.94 88 ALA A CA 1
ATOM 667 C C . ALA A 1 88 ? 11.065 -21.631 -13.903 1.00 96.94 88 ALA A C 1
ATOM 669 O O . ALA A 1 88 ? 10.504 -20.977 -14.777 1.00 96.94 88 ALA A O 1
ATOM 670 N N . PHE A 1 89 ? 10.446 -22.106 -12.825 1.00 97.50 89 PHE A N 1
ATOM 671 C CA . PHE A 1 89 ? 9.070 -21.792 -12.463 1.00 97.50 89 PHE A CA 1
ATOM 672 C C . PHE A 1 89 ? 9.063 -20.708 -11.380 1.00 97.50 89 PHE A C 1
ATOM 674 O O . PHE A 1 89 ? 9.687 -20.880 -10.327 1.00 97.50 89 PHE A O 1
ATOM 681 N N . LEU A 1 90 ? 8.373 -19.603 -11.648 1.00 96.56 90 LEU A N 1
ATOM 682 C CA . LEU A 1 90 ? 8.232 -18.440 -10.780 1.00 96.56 90 LEU A CA 1
ATOM 683 C C . LEU A 1 90 ? 6.774 -18.414 -10.281 1.00 96.56 90 LEU A C 1
ATOM 685 O O . LEU A 1 90 ? 5.873 -18.008 -11.017 1.00 96.56 90 LEU A O 1
ATOM 689 N N . PRO A 1 91 ? 6.503 -18.914 -9.063 1.00 94.94 91 PRO A N 1
ATOM 690 C CA . PRO A 1 91 ? 5.140 -19.003 -8.567 1.00 94.94 91 PRO A CA 1
ATOM 691 C C . PRO A 1 91 ? 4.568 -17.620 -8.251 1.00 94.94 91 PRO A C 1
ATOM 693 O O . PRO A 1 91 ? 5.266 -16.739 -7.737 1.00 94.94 91 PRO A O 1
ATOM 696 N N . ARG A 1 92 ? 3.261 -17.472 -8.463 1.00 91.88 92 ARG A N 1
ATOM 697 C CA . ARG A 1 92 ? 2.472 -16.352 -7.941 1.00 91.88 92 ARG A CA 1
ATOM 698 C C . ARG A 1 92 ? 2.657 -16.208 -6.427 1.00 91.88 92 ARG A C 1
ATOM 700 O O . ARG A 1 92 ? 2.964 -17.169 -5.721 1.00 91.88 92 ARG A O 1
ATOM 707 N N . HIS A 1 93 ? 2.440 -15.003 -5.915 1.00 84.38 93 HIS A N 1
ATOM 708 C CA . HIS A 1 93 ? 2.645 -14.599 -4.516 1.00 84.38 93 HIS A CA 1
ATOM 709 C C . HIS A 1 93 ? 4.092 -14.698 -4.010 1.00 84.38 93 HIS A C 1
ATOM 711 O O . HIS A 1 93 ? 4.352 -14.380 -2.851 1.00 84.38 93 HIS A O 1
ATOM 717 N N . GLN A 1 94 ? 5.047 -15.073 -4.864 1.00 82.19 94 GLN A N 1
ATOM 718 C CA . GLN A 1 94 ? 6.465 -15.039 -4.550 1.00 82.19 94 GLN A CA 1
ATOM 719 C C . GLN A 1 94 ? 7.153 -13.964 -5.385 1.00 82.19 94 GLN A C 1
ATOM 721 O O . GLN A 1 94 ? 7.135 -14.022 -6.612 1.00 82.19 94 GLN A O 1
ATOM 726 N N . ALA A 1 95 ? 7.799 -13.004 -4.721 1.00 83.06 95 ALA A N 1
ATOM 727 C CA . ALA A 1 95 ? 8.589 -11.990 -5.412 1.00 83.06 95 ALA A CA 1
ATOM 728 C C . ALA A 1 95 ? 9.719 -12.626 -6.237 1.00 83.06 95 ALA A C 1
ATOM 730 O O . ALA A 1 95 ? 10.425 -13.513 -5.741 1.00 83.06 95 ALA A O 1
ATOM 731 N N . HIS A 1 96 ? 9.900 -12.165 -7.471 1.00 89.94 96 HIS A N 1
ATOM 732 C CA . HIS A 1 96 ? 10.931 -12.651 -8.373 1.00 89.94 96 HIS A CA 1
ATOM 733 C C . HIS A 1 96 ? 11.487 -11.563 -9.295 1.00 89.94 96 HIS A C 1
ATOM 735 O O . HIS A 1 96 ? 10.914 -10.488 -9.451 1.00 89.94 96 HIS A O 1
ATOM 741 N N . ARG A 1 97 ? 12.663 -11.836 -9.865 1.00 88.00 97 ARG A N 1
ATOM 742 C CA . ARG A 1 97 ? 13.308 -11.039 -10.915 1.00 88.00 97 ARG A CA 1
ATOM 743 C C . ARG A 1 97 ? 14.243 -11.918 -11.734 1.00 88.00 97 ARG A C 1
ATOM 745 O O . ARG A 1 97 ? 14.728 -12.931 -11.221 1.00 88.00 97 ARG A O 1
ATOM 752 N N . PHE A 1 98 ? 14.591 -11.473 -12.934 1.00 92.81 98 PHE A N 1
ATOM 753 C CA . PHE A 1 98 ? 15.703 -12.041 -13.686 1.00 92.81 98 PHE A CA 1
ATOM 754 C C . PHE A 1 98 ? 16.490 -10.975 -14.456 1.00 92.81 98 PHE A C 1
ATOM 756 O O . PHE A 1 98 ? 15.974 -9.902 -14.777 1.00 92.81 98 PHE A O 1
ATOM 763 N N . GLU A 1 99 ? 17.744 -11.294 -14.762 1.00 93.94 99 GLU A N 1
ATOM 764 C CA . GLU A 1 99 ? 18.675 -10.464 -15.523 1.00 93.94 99 GLU A CA 1
ATOM 765 C C . GLU A 1 99 ? 19.422 -11.306 -16.562 1.00 93.94 99 GLU A C 1
ATOM 767 O O . GLU A 1 99 ? 19.831 -12.436 -16.303 1.00 93.94 99 GLU A O 1
ATOM 772 N N . VAL A 1 100 ? 19.639 -10.743 -17.749 1.00 96.81 100 VAL A N 1
ATOM 773 C CA . VAL A 1 100 ? 20.507 -11.330 -18.772 1.00 96.81 100 VAL A CA 1
ATOM 774 C C . VAL A 1 100 ? 21.968 -11.110 -18.389 1.00 96.81 100 VAL A C 1
ATOM 776 O O . VAL A 1 100 ? 22.479 -9.988 -18.464 1.00 96.81 100 VAL A O 1
ATOM 779 N N . ILE A 1 101 ? 22.664 -12.200 -18.058 1.00 97.44 101 ILE A N 1
ATOM 780 C CA . ILE A 1 101 ? 24.075 -12.171 -17.646 1.00 97.44 101 ILE A CA 1
ATOM 781 C C . ILE A 1 101 ? 25.043 -12.676 -18.723 1.00 97.44 101 ILE A C 1
ATOM 783 O O . ILE A 1 101 ? 26.255 -12.595 -18.532 1.00 97.44 101 ILE A O 1
ATOM 787 N N . SER A 1 102 ? 24.561 -13.190 -19.854 1.00 97.81 102 SER A N 1
ATOM 788 C CA . SER A 1 102 ? 25.367 -13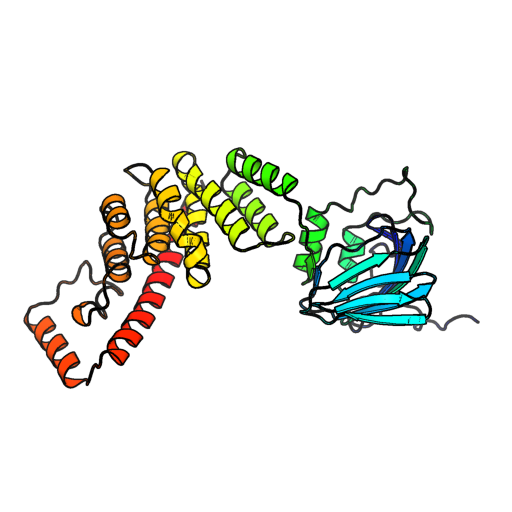.464 -21.054 1.00 97.81 102 SER A CA 1
ATOM 789 C C . SER A 1 102 ? 25.434 -12.230 -21.968 1.00 97.81 102 SER A C 1
ATOM 791 O O . SER A 1 102 ? 24.788 -11.220 -21.708 1.00 97.81 102 SER A O 1
ATOM 793 N N . GLU A 1 103 ? 26.225 -12.260 -23.053 1.00 97.69 103 GLU A N 1
ATOM 794 C CA . GLU A 1 103 ? 26.239 -11.153 -24.036 1.00 97.69 103 GLU A CA 1
ATOM 795 C C . GLU A 1 103 ? 24.835 -10.891 -24.611 1.00 97.69 103 GLU A C 1
ATOM 797 O O . GLU A 1 103 ? 24.402 -9.741 -24.741 1.00 97.69 103 GLU A O 1
ATOM 802 N N . ARG A 1 104 ? 24.125 -11.976 -24.931 1.00 97.38 104 ARG A N 1
ATOM 803 C CA . ARG A 1 104 ? 22.731 -11.998 -25.371 1.00 97.38 104 ARG A CA 1
ATOM 804 C C . ARG A 1 104 ? 22.033 -13.218 -24.795 1.00 97.38 104 ARG A C 1
ATOM 806 O O . ARG A 1 104 ? 22.691 -14.232 -24.562 1.00 97.38 104 ARG A O 1
ATOM 813 N N . ALA A 1 105 ? 20.724 -13.120 -24.619 1.00 98.19 105 ALA A N 1
ATOM 814 C CA . ALA A 1 105 ? 19.875 -14.256 -24.294 1.00 98.19 105 ALA A CA 1
ATOM 815 C C . ALA A 1 105 ? 18.609 -14.255 -25.153 1.00 98.19 105 ALA A C 1
ATOM 817 O O . ALA A 1 105 ? 18.111 -13.201 -25.568 1.00 98.19 105 ALA A O 1
ATOM 818 N N . HIS A 1 106 ? 18.098 -15.457 -25.395 1.00 98.44 106 HIS A N 1
ATOM 819 C CA . HIS A 1 106 ? 16.844 -15.735 -26.080 1.00 98.44 106 HIS A CA 1
ATOM 820 C C . HIS A 1 106 ? 16.060 -16.738 -25.242 1.00 98.44 106 HIS A C 1
ATOM 822 O O . HIS A 1 106 ? 16.555 -17.824 -24.948 1.00 98.44 106 HIS A O 1
ATOM 828 N N . TYR A 1 107 ? 14.856 -16.372 -24.822 1.00 98.56 107 TYR A N 1
ATOM 829 C CA . TYR A 1 107 ? 14.052 -17.193 -23.923 1.00 98.56 107 TYR A CA 1
ATOM 830 C C . TYR A 1 107 ? 12.560 -17.009 -24.179 1.00 98.56 107 TYR A C 1
ATOM 832 O O . TYR A 1 107 ? 12.127 -16.041 -24.808 1.00 98.56 107 TYR A O 1
ATOM 840 N N . LEU A 1 108 ? 11.779 -17.971 -23.697 1.00 98.56 108 LEU A N 1
ATOM 841 C CA . LEU A 1 108 ? 10.328 -17.893 -23.621 1.00 98.56 108 LEU A CA 1
ATOM 842 C C . LEU A 1 108 ? 9.909 -17.609 -22.183 1.00 98.56 108 LEU A C 1
ATOM 844 O O . LEU A 1 108 ? 10.505 -18.130 -21.244 1.00 98.56 108 LEU A O 1
ATOM 848 N N . MET A 1 109 ? 8.851 -16.827 -22.045 1.00 98.00 109 MET A N 1
ATOM 849 C CA . MET A 1 109 ? 8.119 -16.587 -20.816 1.00 98.00 109 MET A CA 1
ATOM 850 C C . MET A 1 109 ? 6.683 -17.052 -21.039 1.00 98.00 109 MET A C 1
ATOM 852 O O . MET A 1 109 ? 5.985 -16.562 -21.930 1.00 98.00 109 MET A O 1
ATOM 856 N N . LEU A 1 110 ? 6.269 -18.054 -20.273 1.00 98.31 110 LEU A N 1
ATOM 857 C CA . LEU A 1 110 ? 4.910 -18.577 -20.280 1.00 98.31 110 LEU A CA 1
ATOM 858 C C . LEU A 1 110 ? 4.189 -18.017 -19.064 1.00 98.31 110 LEU A C 1
ATOM 860 O O . LEU A 1 110 ? 4.709 -18.119 -17.957 1.00 98.31 110 LEU A O 1
ATOM 864 N N . ILE A 1 111 ? 2.999 -17.469 -19.276 1.00 98.25 111 ILE A N 1
ATOM 865 C CA . ILE A 1 111 ? 2.205 -16.819 -18.235 1.00 98.25 111 ILE A CA 1
ATOM 866 C C . ILE A 1 111 ? 0.906 -17.602 -18.077 1.00 98.25 111 ILE A C 1
ATOM 868 O O . ILE A 1 111 ? 0.163 -17.788 -19.047 1.00 98.25 111 ILE A O 1
ATOM 872 N N . THR A 1 112 ? 0.637 -18.080 -16.863 1.00 97.38 112 THR A N 1
ATOM 873 C CA . THR A 1 112 ? -0.517 -18.939 -16.569 1.00 97.38 112 THR A CA 1
ATOM 874 C C . THR A 1 112 ? -1.267 -18.489 -15.317 1.00 97.38 112 THR A C 1
ATOM 876 O O . THR A 1 112 ? -0.684 -18.506 -14.233 1.00 97.38 112 THR A O 1
ATOM 879 N N . PRO A 1 113 ? -2.574 -18.182 -15.397 1.00 97.19 113 PRO A N 1
ATOM 880 C CA . PRO A 1 113 ? -3.380 -18.015 -16.615 1.00 97.19 113 PRO A CA 1
ATOM 881 C C . PRO A 1 113 ? -2.911 -16.830 -17.482 1.00 97.19 113 PRO A C 1
ATOM 883 O O . PRO A 1 113 ? -2.242 -15.927 -16.993 1.00 97.19 113 PRO A O 1
ATOM 886 N N . GLY A 1 114 ? -3.283 -16.809 -18.764 1.00 94.12 114 GLY A N 1
ATOM 887 C CA . GLY A 1 114 ? -2.940 -15.701 -19.667 1.00 94.12 114 GLY A CA 1
ATOM 888 C C . GLY A 1 114 ? -3.634 -14.382 -19.290 1.00 94.12 114 GLY A C 1
ATOM 889 O O . GLY A 1 114 ? -4.557 -14.355 -18.466 1.00 94.12 114 GLY A O 1
ATOM 890 N N . GLY A 1 115 ? -3.214 -13.282 -19.917 1.00 92.44 115 GLY A N 1
ATOM 891 C CA . GLY A 1 115 ? -3.858 -11.961 -19.861 1.00 92.44 115 GLY A CA 1
ATOM 892 C C . GLY A 1 115 ? -2.906 -10.851 -19.420 1.00 92.44 115 GLY A C 1
ATOM 893 O O . GLY A 1 115 ? -3.123 -9.683 -19.737 1.00 92.44 115 GLY A O 1
ATOM 894 N N . PHE A 1 116 ? -1.825 -11.207 -18.723 1.00 95.31 116 PHE A N 1
ATOM 895 C CA . PHE A 1 116 ? -0.815 -10.241 -18.299 1.00 95.31 116 PHE A CA 1
ATOM 896 C C . PHE A 1 116 ? 0.011 -9.700 -19.475 1.00 95.31 116 PHE A C 1
ATOM 898 O O . PHE A 1 116 ? 0.498 -8.576 -19.410 1.00 95.31 116 PHE A O 1
ATOM 905 N N . GLU A 1 117 ? 0.116 -10.438 -20.588 1.00 94.88 117 GLU A N 1
ATOM 906 C CA . GLU A 1 117 ? 0.891 -10.006 -21.754 1.00 94.88 117 GLU A CA 1
ATOM 907 C C . GLU A 1 117 ? 0.383 -8.695 -22.366 1.00 94.88 117 GLU A C 1
ATOM 909 O O . GLU A 1 117 ? 1.164 -7.958 -22.965 1.00 94.88 117 GLU A O 1
ATOM 914 N N . GLU A 1 118 ? -0.903 -8.380 -22.175 1.00 93.25 118 GLU A N 1
ATOM 915 C CA . GLU A 1 118 ? -1.500 -7.113 -22.599 1.00 93.25 118 GLU A CA 1
ATO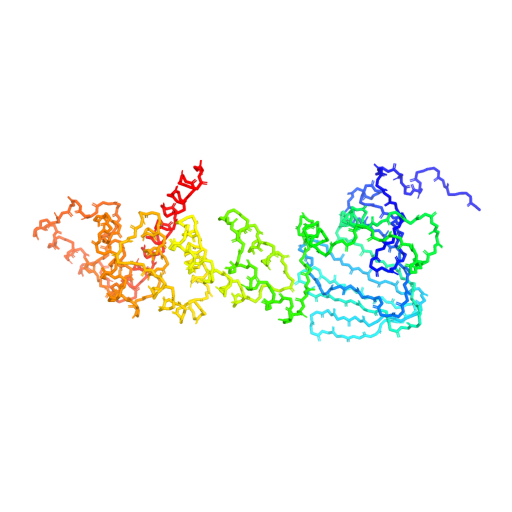M 916 C C . GLU A 1 118 ? -0.802 -5.907 -21.962 1.00 93.25 118 GLU A C 1
ATOM 918 O O . GLU A 1 118 ? -0.697 -4.869 -22.611 1.00 93.25 118 GLU A O 1
ATOM 923 N N . MET A 1 119 ? -0.272 -6.049 -20.737 1.00 91.81 119 MET A N 1
ATOM 924 C CA . MET A 1 119 ? 0.522 -5.009 -20.079 1.00 91.81 119 MET A CA 1
ATOM 925 C C . MET A 1 119 ? 1.679 -4.589 -20.983 1.00 91.81 119 MET A C 1
ATOM 927 O O . MET A 1 119 ? 1.803 -3.414 -21.320 1.00 91.81 119 MET A O 1
ATOM 931 N N . PHE A 1 120 ? 2.463 -5.554 -21.475 1.00 93.12 120 PHE A N 1
ATOM 932 C CA . PHE A 1 120 ? 3.582 -5.264 -22.366 1.00 93.12 120 PHE A CA 1
ATOM 933 C C . PHE A 1 120 ? 3.115 -4.573 -23.643 1.00 93.12 120 PHE A C 1
ATOM 935 O O . PHE A 1 120 ? 3.764 -3.637 -24.101 1.00 93.12 120 PHE A O 1
ATOM 942 N N . GLN A 1 121 ? 1.988 -5.003 -24.211 1.00 90.44 121 GLN A N 1
ATOM 943 C CA . GLN A 1 121 ? 1.466 -4.431 -25.452 1.00 90.44 121 GLN A CA 1
ATOM 944 C C . GLN A 1 121 ? 0.996 -2.977 -25.292 1.00 90.44 121 GLN A C 1
ATOM 946 O O . GLN A 1 121 ? 1.029 -2.230 -26.268 1.00 90.44 121 GLN A O 1
ATOM 951 N N . VAL A 1 122 ? 0.576 -2.581 -24.086 1.00 86.50 122 VAL A N 1
ATOM 952 C CA . VAL A 1 122 ? 0.150 -1.213 -23.754 1.00 86.50 122 VAL A CA 1
ATOM 953 C C . VAL A 1 122 ? 1.343 -0.311 -23.428 1.00 86.50 122 VAL A C 1
ATOM 955 O O . VAL A 1 122 ? 1.389 0.831 -23.881 1.00 86.50 122 VAL A O 1
ATOM 958 N N . VAL A 1 123 ? 2.319 -0.813 -22.666 1.00 82.94 123 VAL A N 1
ATOM 959 C CA . VAL A 1 123 ? 3.418 0.007 -22.111 1.00 82.94 123 VAL A CA 1
ATOM 960 C C . VAL A 1 123 ? 4.696 -0.026 -22.945 1.00 82.94 123 VAL A C 1
ATOM 962 O O . VAL A 1 123 ? 5.723 0.507 -22.543 1.00 82.94 123 VAL A O 1
ATOM 965 N N . SER A 1 124 ? 4.676 -0.686 -24.100 1.00 88.75 124 SER A N 1
ATOM 966 C CA . SER A 1 124 ? 5.857 -0.825 -24.954 1.00 88.75 124 SER A CA 1
ATOM 967 C C . SER A 1 124 ? 5.632 -0.190 -26.309 1.00 88.75 124 SER A C 1
ATOM 969 O O . SER A 1 124 ? 4.514 -0.097 -26.811 1.00 88.75 124 SER A O 1
ATOM 971 N N . SER A 1 125 ? 6.728 0.226 -26.935 1.00 88.19 125 SER A N 1
ATOM 972 C CA . SER A 1 125 ? 6.661 0.758 -28.295 1.00 88.19 125 SER A CA 1
ATOM 973 C C . SER A 1 125 ? 6.557 -0.407 -29.283 1.00 88.19 125 SER A C 1
ATOM 975 O O . SER A 1 125 ? 7.287 -1.387 -29.113 1.00 88.19 125 SER A O 1
ATOM 977 N N . PRO A 1 126 ? 5.704 -0.342 -30.321 1.00 89.75 126 PRO A N 1
ATOM 978 C CA . PRO A 1 126 ? 5.712 -1.344 -31.379 1.00 89.75 126 PRO A CA 1
ATOM 979 C C . PRO A 1 126 ? 7.096 -1.429 -32.032 1.00 89.75 126 PRO A C 1
ATOM 981 O O . PRO A 1 126 ? 7.653 -0.415 -32.451 1.00 89.75 126 PRO A O 1
ATOM 984 N N . ALA A 1 127 ? 7.650 -2.633 -32.143 1.00 89.31 127 ALA A N 1
ATOM 985 C CA . ALA A 1 127 ? 8.898 -2.849 -32.860 1.00 89.31 127 ALA A CA 1
ATOM 986 C C . ALA A 1 127 ? 8.623 -2.821 -34.368 1.00 89.31 127 ALA A C 1
ATOM 988 O O . ALA A 1 127 ? 7.909 -3.677 -34.896 1.00 89.31 127 ALA A O 1
ATOM 989 N N . ALA A 1 128 ? 9.198 -1.839 -35.066 1.00 85.25 128 ALA A N 1
ATOM 990 C CA . ALA A 1 128 ? 9.053 -1.710 -36.519 1.00 85.25 128 ALA A CA 1
ATOM 991 C C . ALA A 1 128 ? 9.774 -2.837 -37.285 1.00 85.25 128 ALA A C 1
ATOM 993 O O . ALA A 1 128 ? 9.401 -3.172 -38.408 1.00 85.25 128 ALA A O 1
ATOM 994 N N . GLU A 1 129 ? 10.793 -3.437 -36.664 1.00 86.56 129 GLU A N 1
ATOM 995 C CA . GLU A 1 129 ? 11.642 -4.484 -37.228 1.00 86.56 129 GLU A CA 1
ATOM 996 C C . GLU A 1 129 ? 11.924 -5.568 -36.177 1.00 86.56 129 GLU A C 1
ATOM 998 O O . GLU A 1 129 ? 12.022 -5.276 -34.984 1.00 86.56 129 GLU A O 1
ATOM 1003 N N . GLU A 1 130 ? 12.124 -6.820 -36.608 1.00 88.56 130 GLU A N 1
ATOM 1004 C CA . GLU A 1 130 ? 12.492 -7.941 -35.723 1.00 88.56 130 GLU A CA 1
ATOM 1005 C C . GLU A 1 130 ? 13.989 -7.895 -35.358 1.00 88.56 130 GLU A C 1
ATOM 1007 O O . GLU A 1 130 ? 14.777 -8.788 -35.668 1.00 88.56 130 GLU A O 1
ATOM 1012 N N . ARG A 1 131 ? 14.393 -6.807 -34.700 1.00 92.25 131 ARG A N 1
ATOM 1013 C CA . ARG A 1 131 ? 15.734 -6.599 -34.147 1.00 92.25 131 ARG A CA 1
ATOM 1014 C C . ARG A 1 131 ? 15.655 -5.971 -32.761 1.00 92.25 131 ARG A C 1
ATOM 1016 O O . ARG A 1 131 ? 14.665 -5.341 -32.399 1.00 92.25 131 ARG A O 1
ATOM 1023 N N . LEU A 1 132 ? 16.737 -6.115 -32.003 1.00 91.19 132 LEU A N 1
ATOM 1024 C CA . LEU A 1 132 ? 16.922 -5.362 -30.765 1.00 91.19 132 LEU A CA 1
ATOM 1025 C C . LEU A 1 132 ? 16.890 -3.850 -31.059 1.00 91.19 132 LEU A C 1
ATOM 1027 O O . LEU A 1 132 ? 17.408 -3.439 -32.110 1.00 91.19 132 LEU A O 1
ATOM 1031 N N . PRO A 1 133 ? 16.333 -3.033 -30.150 1.00 89.31 133 PRO A N 1
ATOM 1032 C CA . PRO A 1 133 ? 16.371 -1.589 -30.305 1.00 89.31 133 PRO A CA 1
ATOM 1033 C C . PRO A 1 133 ? 17.824 -1.090 -30.256 1.00 89.31 133 PRO A C 1
ATOM 1035 O O . PRO A 1 133 ? 18.683 -1.622 -29.546 1.00 89.31 133 PRO A O 1
ATOM 1038 N N . SER A 1 134 ? 18.098 -0.081 -31.066 1.00 87.19 134 SER A N 1
ATOM 1039 C CA . SER A 1 134 ? 19.310 0.727 -31.090 1.00 87.19 134 SER A CA 1
ATOM 1040 C C . SER A 1 134 ? 19.117 1.978 -30.228 1.00 87.19 134 SER A C 1
ATOM 1042 O O . SER A 1 134 ? 18.019 2.247 -29.747 1.00 87.19 134 SER A O 1
ATOM 1044 N N . ALA A 1 135 ? 20.178 2.766 -30.047 1.00 79.00 135 ALA A N 1
ATOM 1045 C CA . ALA A 1 135 ? 20.097 4.022 -29.300 1.00 79.00 135 ALA A CA 1
ATOM 1046 C C . ALA A 1 135 ? 19.218 5.089 -29.987 1.00 79.00 135 ALA A C 1
ATOM 1048 O O . ALA A 1 135 ? 18.787 6.030 -29.329 1.00 79.00 135 ALA A O 1
ATOM 1049 N N . GLU A 1 136 ? 18.972 4.954 -31.293 1.00 80.06 136 GLU A N 1
ATOM 1050 C CA . GLU A 1 136 ? 18.166 5.891 -32.087 1.00 80.06 136 GLU A CA 1
ATOM 1051 C C . GLU A 1 136 ? 16.672 5.533 -32.082 1.00 80.06 136 GLU A C 1
ATOM 1053 O O . GLU A 1 136 ? 15.838 6.357 -32.458 1.00 80.06 136 GLU A O 1
ATOM 1058 N N . ASP A 1 137 ? 16.316 4.319 -31.647 1.00 81.25 137 ASP A N 1
ATOM 1059 C CA . ASP A 1 137 ? 14.923 3.890 -31.595 1.00 81.25 137 ASP A CA 1
ATOM 1060 C C . ASP A 1 137 ? 14.206 4.540 -30.406 1.00 81.25 137 ASP A C 1
ATOM 1062 O O . ASP A 1 137 ? 14.573 4.373 -29.240 1.00 81.25 137 ASP A O 1
ATOM 1066 N N . VAL A 1 138 ? 13.146 5.281 -30.718 1.00 63.59 138 VAL A N 1
ATOM 1067 C CA . VAL A 1 138 ? 12.318 5.983 -29.740 1.00 63.59 138 VAL A CA 1
ATOM 1068 C C . VAL A 1 138 ? 11.534 4.966 -28.901 1.00 63.59 138 VAL A C 1
ATOM 1070 O O . VAL A 1 138 ? 10.676 4.258 -29.421 1.00 63.59 138 VAL A O 1
ATOM 1073 N N . GLN A 1 139 ? 11.802 4.910 -27.593 1.00 66.56 139 GLN A N 1
ATOM 1074 C CA . GLN A 1 139 ? 11.064 4.081 -26.625 1.00 66.56 139 GLN A CA 1
ATOM 1075 C C . GLN A 1 139 ? 10.086 4.931 -25.802 1.00 66.56 139 GLN A C 1
ATOM 1077 O O . GLN A 1 139 ? 10.167 4.986 -24.578 1.00 66.56 139 GLN A O 1
ATOM 1082 N N . THR A 1 140 ? 9.169 5.629 -26.473 1.00 55.25 140 THR A N 1
ATOM 1083 C CA . THR A 1 140 ? 8.250 6.612 -25.861 1.00 55.25 140 THR A CA 1
ATOM 1084 C C . THR A 1 140 ? 7.301 6.050 -24.808 1.00 55.25 140 THR A C 1
ATOM 1086 O O . THR A 1 140 ? 6.720 6.833 -24.064 1.00 55.25 140 THR A O 1
ATOM 1089 N N . HIS A 1 141 ? 7.110 4.729 -24.754 1.00 57.78 141 HIS A N 1
ATOM 1090 C CA . HIS A 1 141 ? 6.021 4.116 -23.986 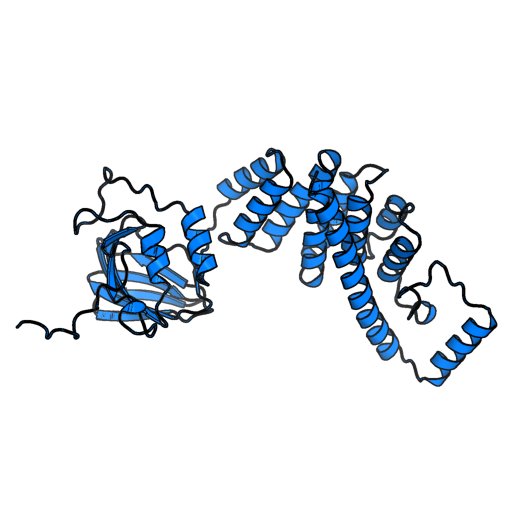1.00 57.78 141 HIS A CA 1
ATOM 1091 C C . HIS A 1 141 ? 6.440 3.416 -22.692 1.00 57.78 141 HIS A C 1
ATOM 1093 O O . HIS A 1 141 ? 5.578 3.195 -21.846 1.00 57.78 141 HIS A O 1
ATOM 1099 N N . THR A 1 142 ? 7.733 3.151 -22.477 1.00 64.38 142 THR A N 1
ATOM 1100 C CA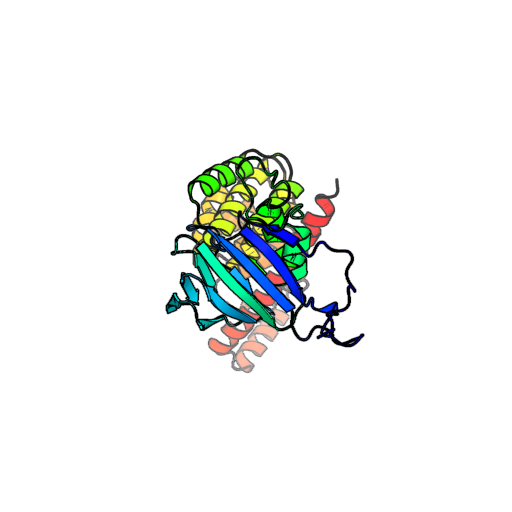 . THR 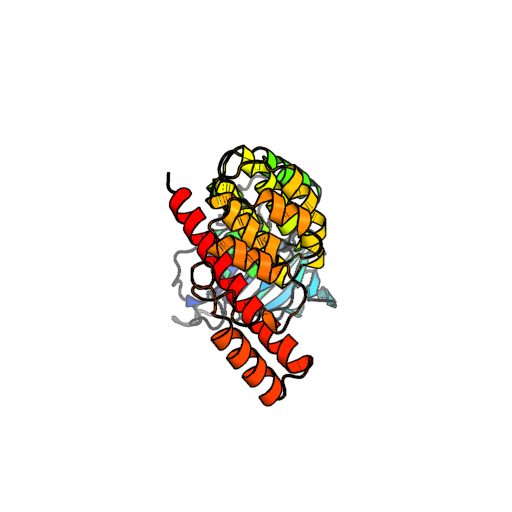A 1 142 ? 8.204 2.469 -21.259 1.00 64.38 142 THR A CA 1
ATOM 1101 C C . THR A 1 142 ? 8.383 3.456 -20.097 1.00 64.38 142 THR A C 1
ATOM 1103 O O . THR A 1 142 ? 9.439 3.514 -19.468 1.00 64.38 142 THR A O 1
ATOM 1106 N N . ASP A 1 143 ? 7.366 4.281 -19.838 1.00 69.81 143 ASP A N 1
ATOM 1107 C CA . ASP A 1 143 ? 7.319 5.132 -18.650 1.00 69.81 143 ASP A CA 1
ATOM 1108 C C . ASP A 1 143 ? 7.172 4.229 -17.409 1.00 69.81 143 ASP A C 1
ATOM 1110 O O . ASP A 1 143 ? 6.194 3.477 -17.315 1.00 69.81 143 ASP A O 1
ATOM 1114 N N . PRO A 1 144 ? 8.109 4.279 -16.441 1.00 67.62 144 PRO A N 1
ATOM 1115 C CA . PRO A 1 144 ? 8.038 3.451 -15.243 1.00 67.62 144 PRO A CA 1
ATOM 1116 C C . PRO A 1 144 ? 6.736 3.604 -14.443 1.00 67.62 144 PRO A C 1
ATOM 1118 O O . PRO A 1 144 ? 6.288 2.631 -13.838 1.00 67.62 144 PRO A O 1
ATOM 1121 N N . ALA A 1 145 ? 6.115 4.788 -14.435 1.00 60.41 145 ALA A N 1
ATOM 1122 C CA . ALA A 1 145 ? 4.859 5.035 -13.731 1.00 60.41 145 ALA A CA 1
ATOM 1123 C C . ALA A 1 145 ? 3.665 4.386 -14.445 1.00 60.41 145 ALA A C 1
ATOM 1125 O O . ALA A 1 145 ? 2.807 3.789 -13.793 1.00 60.41 145 ALA A O 1
ATOM 1126 N N . VAL A 1 146 ? 3.632 4.449 -15.779 1.00 67.81 146 VAL A N 1
ATOM 1127 C CA . VAL A 1 146 ? 2.599 3.784 -16.591 1.00 67.81 146 VAL A CA 1
ATOM 1128 C C . VAL A 1 146 ? 2.748 2.267 -16.493 1.00 67.81 146 VAL A C 1
ATOM 1130 O O . VAL A 1 146 ? 1.763 1.568 -16.273 1.00 67.81 146 VAL A O 1
ATOM 1133 N N . MET A 1 147 ? 3.981 1.756 -16.561 1.00 78.06 147 MET A N 1
ATOM 1134 C CA . MET A 1 147 ? 4.278 0.335 -16.376 1.00 78.06 147 MET A CA 1
ATOM 1135 C C . MET A 1 147 ? 3.817 -0.179 -15.009 1.00 78.06 147 MET A C 1
ATOM 1137 O O . MET A 1 147 ? 3.186 -1.233 -14.938 1.00 78.06 147 MET A O 1
ATOM 1141 N N . ALA A 1 148 ? 4.087 0.564 -13.931 1.00 69.50 148 ALA A N 1
ATOM 1142 C CA . ALA A 1 148 ? 3.625 0.201 -12.594 1.00 69.50 148 ALA A CA 1
ATOM 1143 C C . ALA A 1 148 ? 2.089 0.199 -12.496 1.00 69.50 148 ALA A C 1
ATOM 1145 O O . ALA A 1 148 ? 1.514 -0.751 -11.968 1.00 69.50 148 ALA A O 1
ATOM 1146 N N . ALA A 1 149 ? 1.417 1.218 -13.046 1.00 64.25 149 ALA A N 1
ATOM 1147 C CA . ALA A 1 149 ? -0.043 1.313 -13.031 1.00 64.25 149 ALA A CA 1
ATOM 1148 C C . ALA A 1 149 ? -0.722 0.179 -13.822 1.00 64.25 149 ALA A C 1
ATOM 1150 O O . ALA A 1 149 ? -1.641 -0.460 -13.310 1.00 64.25 149 ALA A O 1
ATOM 1151 N N . GLU A 1 150 ? -0.245 -0.113 -15.036 1.00 79.12 150 GLU A N 1
ATOM 1152 C CA . GLU A 1 150 ? -0.770 -1.205 -15.867 1.00 79.12 150 GLU A CA 1
ATOM 1153 C C . GLU A 1 150 ? -0.490 -2.583 -15.257 1.00 79.12 150 GLU A C 1
ATOM 1155 O O . GLU A 1 150 ? -1.343 -3.470 -15.313 1.00 79.12 150 GLU A O 1
ATOM 1160 N N . SER A 1 151 ? 0.674 -2.762 -14.621 1.00 82.50 151 SER A N 1
ATOM 1161 C CA . SER A 1 151 ? 0.985 -3.988 -13.876 1.00 82.50 151 SER A CA 1
ATOM 1162 C C . SER A 1 151 ? 0.011 -4.178 -12.711 1.00 82.50 151 SER A C 1
ATOM 1164 O O . SER A 1 151 ? -0.589 -5.246 -12.582 1.00 82.50 151 SER A O 1
ATOM 1166 N N . ALA A 1 152 ? -0.219 -3.128 -11.912 1.00 73.00 152 ALA A N 1
ATOM 1167 C CA . ALA A 1 152 ? -1.116 -3.172 -10.759 1.00 73.00 152 ALA A CA 1
ATOM 1168 C C . ALA A 1 152 ? -2.568 -3.456 -11.166 1.00 73.00 152 ALA A C 1
ATOM 1170 O O . ALA A 1 152 ? -3.223 -4.304 -10.557 1.00 73.00 152 ALA A O 1
ATOM 1171 N N . PHE A 1 153 ? -3.054 -2.816 -12.237 1.00 71.00 153 PHE A N 1
ATOM 1172 C CA . PHE A 1 153 ? -4.382 -3.076 -12.805 1.00 71.00 153 PHE A CA 1
ATOM 1173 C C . PHE A 1 153 ? -4.584 -4.554 -13.178 1.00 71.00 153 PHE A C 1
ATOM 1175 O O . PHE A 1 153 ? -5.699 -5.071 -13.121 1.00 71.00 153 PHE A O 1
ATOM 1182 N N . ARG A 1 154 ? -3.495 -5.250 -13.517 1.00 84.75 154 ARG A N 1
ATOM 1183 C CA . ARG A 1 154 ? -3.481 -6.651 -13.958 1.00 84.75 154 ARG A CA 1
ATOM 1184 C C . ARG A 1 154 ? -2.997 -7.612 -12.877 1.00 84.75 154 ARG A C 1
ATOM 1186 O O . ARG A 1 154 ? -2.754 -8.776 -13.164 1.00 84.75 154 ARG A O 1
ATOM 1193 N N . GLY A 1 155 ? -2.907 -7.142 -11.634 1.00 78.31 155 GLY A N 1
ATOM 1194 C CA . GLY A 1 155 ? -2.613 -7.979 -10.481 1.00 78.31 155 GLY A CA 1
ATOM 1195 C C . GLY A 1 155 ? -1.131 -8.273 -10.256 1.00 78.31 155 GLY A C 1
ATOM 1196 O O . GLY A 1 155 ? -0.848 -9.248 -9.563 1.00 78.31 155 GLY A O 1
ATOM 1197 N N . ALA A 1 156 ? -0.204 -7.461 -10.772 1.00 80.12 156 ALA A N 1
ATOM 1198 C CA . ALA A 1 156 ? 1.220 -7.545 -10.445 1.00 80.12 156 ALA A CA 1
ATOM 1199 C C . ALA A 1 156 ? 1.747 -6.257 -9.793 1.00 80.12 156 ALA A C 1
ATOM 1201 O O . ALA A 1 156 ? 1.409 -5.149 -10.203 1.00 80.12 156 ALA A O 1
ATOM 1202 N N . THR A 1 157 ? 2.625 -6.401 -8.804 1.00 75.81 157 THR A N 1
ATOM 1203 C CA . THR A 1 157 ? 3.314 -5.284 -8.144 1.00 75.81 157 THR A CA 1
ATOM 1204 C C . THR A 1 157 ? 4.781 -5.296 -8.551 1.00 75.81 157 THR A C 1
ATOM 1206 O O . THR A 1 157 ? 5.466 -6.285 -8.308 1.00 75.81 157 THR A O 1
ATOM 1209 N N . VAL A 1 158 ? 5.265 -4.212 -9.162 1.00 67.88 158 VAL A N 1
ATOM 1210 C CA . VAL A 1 158 ? 6.677 -4.016 -9.549 1.00 67.88 158 VAL A CA 1
ATOM 1211 C C . VAL A 1 158 ? 7.438 -3.329 -8.415 1.00 67.88 158 VAL A C 1
ATOM 1213 O O . VAL A 1 158 ? 6.828 -2.541 -7.709 1.00 67.88 158 VAL A O 1
ATOM 1216 N N . PHE A 1 159 ? 8.740 -3.597 -8.257 1.00 62.44 159 PHE A N 1
ATOM 1217 C CA . PHE A 1 159 ? 9.632 -3.124 -7.195 1.00 62.44 159 PHE A CA 1
ATOM 1218 C C . PHE A 1 159 ? 10.832 -2.252 -7.707 1.00 62.44 159 PHE A C 1
ATOM 1220 O O . PHE A 1 159 ? 11.360 -2.506 -8.785 1.00 62.44 159 PHE A O 1
ATOM 1227 N N . ARG A 1 160 ? 11.236 -1.175 -6.996 1.00 56.38 160 ARG A N 1
ATOM 1228 C CA . ARG A 1 160 ? 12.376 -0.256 -7.238 1.00 56.38 160 ARG A CA 1
ATOM 1229 C C . ARG A 1 160 ? 12.916 0.141 -5.872 1.00 56.38 160 ARG A C 1
ATOM 1231 O O . ARG A 1 160 ? 12.143 0.501 -4.989 1.00 56.38 160 ARG A O 1
ATOM 1238 N N . ASP A 1 161 ? 14.233 0.155 -5.765 1.00 47.72 161 ASP A N 1
ATOM 1239 C CA . ASP A 1 161 ? 14.976 0.615 -4.597 1.00 47.72 161 ASP A CA 1
ATOM 1240 C C . ASP A 1 161 ? 15.937 1.736 -5.051 1.00 47.72 161 ASP A C 1
ATOM 1242 O O . ASP A 1 161 ? 16.976 1.448 -5.644 1.00 47.72 161 ASP A O 1
ATOM 1246 N N . ASP A 1 162 ? 15.558 3.018 -4.882 1.00 49.78 162 ASP A N 1
ATOM 1247 C CA . ASP A 1 162 ? 16.433 4.188 -5.137 1.00 49.78 162 ASP A CA 1
ATOM 1248 C C . ASP A 1 162 ? 16.247 5.315 -4.081 1.00 49.78 162 ASP A C 1
ATOM 1250 O O . ASP A 1 162 ? 15.261 6.066 -4.110 1.00 49.78 162 ASP A O 1
ATOM 1254 N N . PRO A 1 163 ? 17.224 5.502 -3.170 1.00 44.38 163 PRO A N 1
ATOM 1255 C CA . PRO A 1 163 ? 17.227 6.563 -2.157 1.00 44.38 163 PRO A CA 1
ATOM 1256 C C . PRO A 1 163 ? 17.270 8.013 -2.684 1.00 44.38 163 PRO A C 1
ATOM 1258 O O . PRO A 1 163 ? 16.816 8.928 -1.991 1.00 44.38 163 PRO A O 1
ATOM 1261 N N . ALA A 1 164 ? 17.813 8.274 -3.878 1.00 46.53 164 ALA A N 1
ATOM 1262 C CA . ALA A 1 164 ? 17.930 9.632 -4.426 1.00 46.53 164 ALA A CA 1
ATOM 1263 C C . ALA A 1 164 ? 16.608 10.123 -5.037 1.00 46.53 164 ALA A C 1
ATOM 1265 O O . ALA A 1 164 ? 16.237 11.293 -4.876 1.00 46.53 164 ALA A O 1
ATOM 1266 N N . GLU A 1 165 ? 15.860 9.227 -5.685 1.00 46.28 165 GLU A N 1
ATOM 1267 C CA . GLU A 1 165 ? 14.473 9.491 -6.072 1.00 46.28 165 GLU A CA 1
ATOM 1268 C C . GLU A 1 165 ? 13.577 9.669 -4.844 1.00 46.28 165 GLU A C 1
ATOM 1270 O O . GLU A 1 165 ? 12.785 10.608 -4.829 1.00 46.28 165 GLU A O 1
ATOM 1275 N N . ARG A 1 166 ? 13.768 8.879 -3.774 1.00 48.12 166 ARG A N 1
ATOM 1276 C CA . ARG A 1 166 ? 13.072 9.071 -2.484 1.00 48.12 166 ARG A CA 1
ATOM 1277 C C . ARG A 1 166 ? 13.284 10.477 -1.912 1.00 48.12 166 ARG A C 1
ATOM 1279 O O . ARG A 1 166 ? 12.323 11.132 -1.513 1.00 48.12 166 ARG A O 1
ATOM 1286 N N . ALA A 1 167 ? 14.519 10.979 -1.904 1.00 48.16 167 ALA A N 1
ATOM 1287 C CA . ALA A 1 167 ? 14.814 12.329 -1.417 1.00 48.16 167 ALA A CA 1
ATOM 1288 C C . ALA A 1 167 ? 14.173 13.427 -2.290 1.00 48.16 167 ALA A C 1
ATOM 1290 O O . ALA A 1 167 ? 13.615 14.394 -1.768 1.00 48.16 167 ALA A O 1
ATOM 1291 N N . ARG A 1 168 ? 14.190 13.267 -3.621 1.00 49.06 168 ARG A N 1
ATOM 1292 C CA . ARG A 1 168 ? 13.471 14.161 -4.550 1.00 49.06 168 ARG A CA 1
ATOM 1293 C C . ARG A 1 168 ? 11.951 14.085 -4.376 1.00 49.06 168 ARG A C 1
ATOM 1295 O O . ARG A 1 168 ? 11.279 15.102 -4.498 1.00 49.06 168 ARG A O 1
ATOM 1302 N N . HIS A 1 169 ? 11.417 12.913 -4.055 1.00 49.47 169 HIS A N 1
ATOM 1303 C CA . HIS A 1 169 ? 9.993 12.661 -3.854 1.00 49.47 169 HIS A CA 1
ATOM 1304 C C . HIS A 1 169 ? 9.458 13.331 -2.583 1.00 49.47 169 HIS A C 1
ATOM 1306 O O . HIS A 1 169 ? 8.464 14.052 -2.643 1.00 49.47 169 HIS A O 1
ATOM 1312 N N . LEU A 1 170 ? 10.152 13.169 -1.449 1.00 50.50 170 LEU A N 1
ATOM 1313 C CA . LEU A 1 170 ? 9.824 13.873 -0.201 1.00 50.50 170 LEU A CA 1
ATOM 1314 C C . LEU A 1 170 ? 9.873 15.396 -0.394 1.00 50.50 170 LEU A C 1
ATOM 1316 O O . LEU A 1 170 ? 9.019 16.122 0.111 1.00 50.50 170 LEU A O 1
ATOM 1320 N N . HIS A 1 171 ? 10.820 15.879 -1.202 1.00 52.59 171 HIS A N 1
ATOM 1321 C CA . HIS A 1 171 ? 10.890 17.286 -1.581 1.00 52.59 171 HIS A CA 1
ATOM 1322 C C . HIS A 1 171 ? 9.692 17.742 -2.442 1.00 52.59 171 HIS A C 1
ATOM 1324 O O . HIS A 1 171 ? 9.193 18.848 -2.249 1.00 52.59 171 HIS A O 1
ATOM 1330 N N . LEU A 1 172 ? 9.179 16.908 -3.354 1.00 48.94 172 LEU A N 1
ATOM 1331 C CA . LEU A 1 172 ? 7.988 17.210 -4.167 1.00 48.94 172 LEU A CA 1
ATOM 1332 C C . LEU A 1 172 ? 6.682 17.198 -3.352 1.00 48.94 172 LEU A C 1
ATOM 1334 O O . LEU A 1 172 ? 5.825 18.057 -3.557 1.00 48.94 172 LEU A O 1
ATOM 1338 N N . LEU A 1 173 ? 6.538 16.286 -2.385 1.00 50.22 173 LEU A N 1
ATOM 1339 C CA . LEU A 1 173 ? 5.419 16.290 -1.429 1.00 50.22 173 LEU A CA 1
ATOM 1340 C C . LEU A 1 173 ? 5.426 17.539 -0.539 1.00 50.22 173 LEU A C 1
ATOM 1342 O O . LEU A 1 173 ? 4.366 18.071 -0.218 1.00 50.22 173 LEU A O 1
ATOM 1346 N N . ALA A 1 174 ? 6.610 18.050 -0.200 1.00 55.38 174 ALA A N 1
ATOM 1347 C CA . ALA A 1 174 ? 6.762 19.302 0.535 1.00 55.38 174 ALA A CA 1
ATOM 1348 C C . ALA A 1 174 ? 6.480 20.558 -0.318 1.00 55.38 174 ALA A C 1
ATOM 1350 O O . ALA A 1 174 ? 6.291 21.633 0.244 1.00 55.38 174 ALA A O 1
ATOM 1351 N N . THR A 1 175 ? 6.460 20.453 -1.657 1.00 51.09 175 THR A N 1
ATOM 1352 C CA . THR A 1 175 ? 6.428 21.625 -2.560 1.00 51.09 175 THR A CA 1
ATOM 1353 C C . THR A 1 175 ? 5.248 21.680 -3.541 1.00 51.09 175 THR A C 1
ATOM 1355 O O . THR A 1 175 ? 4.908 22.771 -3.994 1.00 51.09 175 THR A O 1
ATOM 1358 N N . SER A 1 176 ? 4.580 20.567 -3.870 1.00 53.25 176 SER A N 1
ATOM 1359 C CA . SER A 1 176 ? 3.448 20.550 -4.823 1.00 53.25 176 SER A CA 1
ATOM 1360 C C . SER A 1 176 ? 2.146 21.068 -4.199 1.00 53.25 176 SER A C 1
ATOM 1362 O O . SER A 1 176 ? 1.862 20.815 -3.036 1.00 53.25 176 SER A O 1
ATOM 1364 N N . VAL A 1 177 ? 1.356 21.850 -4.931 1.00 51.44 177 VAL A N 1
ATOM 1365 C CA . VAL A 1 177 ? 0.152 22.511 -4.400 1.00 51.44 177 VAL A CA 1
ATOM 1366 C C . VAL A 1 177 ? -1.074 21.689 -4.796 1.00 51.44 177 VAL A C 1
ATOM 1368 O O . VAL A 1 177 ? -1.390 21.617 -5.978 1.00 51.44 177 VAL A O 1
ATOM 1371 N N . GLY A 1 178 ? -1.754 21.072 -3.824 1.00 58.91 178 GLY A N 1
ATOM 1372 C CA . GLY A 1 178 ? -3.045 20.415 -4.041 1.00 58.91 178 GLY A CA 1
ATOM 1373 C C . GLY A 1 178 ? -3.229 19.098 -3.281 1.00 58.91 178 GLY A C 1
ATOM 1374 O O . GLY A 1 178 ? -2.449 18.150 -3.421 1.00 58.91 178 GLY A O 1
ATOM 1375 N N . THR A 1 179 ? -4.330 19.017 -2.534 1.00 62.12 179 THR A N 1
ATOM 1376 C CA . THR A 1 179 ? -4.754 17.831 -1.776 1.00 62.12 179 THR A CA 1
ATOM 1377 C C . THR A 1 179 ? -4.917 16.585 -2.668 1.00 62.12 179 THR A C 1
ATOM 1379 O O . THR A 1 179 ? -4.409 15.509 -2.345 1.00 62.12 179 THR A O 1
ATOM 1382 N N . ALA A 1 180 ? -5.579 16.709 -3.825 1.00 61.22 180 ALA A N 1
ATOM 1383 C CA . ALA A 1 180 ? -5.837 15.575 -4.723 1.00 61.22 180 ALA A CA 1
ATOM 1384 C C . ALA A 1 180 ? -4.562 15.022 -5.382 1.00 61.22 180 ALA A C 1
ATOM 1386 O O . ALA A 1 180 ? -4.410 13.805 -5.512 1.00 61.22 180 ALA A O 1
ATOM 1387 N N . ASP A 1 181 ? -3.639 15.902 -5.766 1.00 58.53 181 ASP A N 1
ATOM 1388 C CA . ASP A 1 181 ? -2.374 15.511 -6.390 1.00 58.53 181 ASP A CA 1
ATOM 1389 C C . ASP A 1 181 ? -1.451 14.827 -5.379 1.00 58.53 181 ASP A C 1
ATOM 1391 O O . ASP A 1 181 ? -0.842 13.808 -5.700 1.00 58.53 181 ASP A O 1
ATOM 1395 N N . SER A 1 182 ? -1.452 15.293 -4.127 1.00 62.41 182 SER A N 1
ATOM 1396 C CA . SER A 1 182 ? -0.693 14.678 -3.032 1.00 62.41 182 SER A CA 1
ATOM 1397 C C . SER A 1 182 ? -1.149 13.246 -2.733 1.00 62.41 182 SER A C 1
ATOM 1399 O O . SER A 1 182 ? -0.315 12.351 -2.615 1.00 62.41 182 SER A O 1
ATOM 1401 N N . TYR A 1 183 ? -2.461 12.978 -2.685 1.00 67.00 183 TYR A N 1
ATOM 1402 C CA . TYR A 1 183 ? -2.956 11.608 -2.480 1.00 67.00 183 TYR A CA 1
ATOM 1403 C C . TYR A 1 183 ? -2.805 10.716 -3.703 1.00 67.00 183 TYR A C 1
ATOM 1405 O O . TYR A 1 183 ? -2.518 9.531 -3.543 1.00 67.00 183 TYR A O 1
ATOM 1413 N N . ARG A 1 184 ? -2.951 11.257 -4.920 1.00 61.56 184 ARG A N 1
ATOM 1414 C CA . ARG A 1 184 ? -2.654 10.498 -6.141 1.00 61.56 184 ARG A CA 1
ATOM 1415 C C . ARG A 1 184 ? -1.187 10.072 -6.154 1.00 61.56 184 ARG A C 1
ATOM 1417 O O . ARG A 1 184 ? -0.877 8.937 -6.491 1.00 61.56 184 ARG A O 1
ATOM 1424 N N . TYR A 1 185 ? -0.294 10.952 -5.712 1.00 55.09 185 TYR A N 1
ATOM 1425 C CA . TYR A 1 185 ? 1.135 10.680 -5.648 1.00 55.09 185 TYR A CA 1
ATOM 1426 C C . TYR A 1 185 ? 1.516 9.699 -4.523 1.00 55.09 185 TYR A C 1
ATOM 1428 O O . TYR A 1 185 ? 2.300 8.785 -4.765 1.00 55.09 185 TYR A O 1
ATOM 1436 N N . LEU A 1 186 ? 0.893 9.786 -3.340 1.00 59.59 186 LEU A N 1
ATOM 1437 C CA . LEU A 1 186 ? 1.015 8.762 -2.289 1.00 59.59 186 LEU A CA 1
ATOM 1438 C C . LEU A 1 186 ? 0.481 7.397 -2.749 1.00 59.59 186 LEU A C 1
ATOM 1440 O O . LEU A 1 186 ? 1.097 6.372 -2.476 1.00 59.59 186 LEU A O 1
ATOM 1444 N N . ALA A 1 187 ? -0.626 7.370 -3.497 1.00 58.78 187 ALA A N 1
ATOM 1445 C CA . ALA A 1 187 ? -1.140 6.142 -4.099 1.00 58.78 187 ALA A CA 1
ATOM 1446 C C . ALA A 1 187 ? -0.151 5.554 -5.119 1.00 58.78 187 ALA A C 1
ATOM 1448 O O . ALA A 1 187 ? 0.027 4.340 -5.152 1.00 58.78 187 ALA A O 1
ATOM 1449 N N . HIS A 1 188 ? 0.553 6.393 -5.888 1.00 53.91 188 HIS A N 1
ATOM 1450 C CA . HIS A 1 188 ? 1.655 5.952 -6.748 1.00 53.91 188 HIS A CA 1
ATOM 1451 C C . HIS A 1 188 ? 2.872 5.443 -5.966 1.00 53.91 188 HIS A C 1
ATOM 1453 O O . HIS A 1 188 ? 3.557 4.558 -6.462 1.00 53.91 188 HIS A O 1
ATOM 1459 N N . LEU A 1 189 ? 3.142 5.953 -4.759 1.00 51.16 189 LEU A N 1
ATOM 1460 C CA . LEU A 1 189 ? 4.199 5.435 -3.883 1.00 51.16 189 LEU A CA 1
ATOM 1461 C C . LEU A 1 189 ? 3.829 4.048 -3.323 1.00 51.16 189 LEU A C 1
ATOM 1463 O O . LEU A 1 189 ? 4.661 3.147 -3.316 1.00 51.16 189 LEU A O 1
ATOM 1467 N N . VAL A 1 190 ? 2.568 3.860 -2.918 1.00 49.00 190 VAL A N 1
ATOM 1468 C CA . VAL A 1 190 ? 2.031 2.577 -2.423 1.00 49.00 190 VAL A CA 1
ATOM 1469 C C . VAL A 1 190 ? 1.921 1.532 -3.534 1.00 49.00 190 VAL A C 1
ATOM 1471 O O . VAL A 1 190 ? 2.244 0.369 -3.322 1.00 49.00 190 VAL A O 1
ATOM 1474 N N . ALA A 1 191 ? 1.483 1.939 -4.726 1.00 46.47 191 ALA A N 1
ATOM 1475 C CA . ALA A 1 191 ? 1.491 1.100 -5.928 1.00 46.47 191 ALA A CA 1
ATOM 1476 C C . ALA A 1 191 ? 2.896 0.967 -6.543 1.00 46.47 191 ALA A C 1
ATOM 1478 O O . ALA A 1 191 ? 3.107 0.211 -7.491 1.00 46.47 191 ALA A O 1
ATOM 1479 N N . GLY A 1 192 ? 3.829 1.753 -6.016 1.00 43.69 192 GLY A N 1
ATOM 1480 C CA . GLY A 1 192 ? 5.219 1.805 -6.380 1.00 43.69 192 GLY A CA 1
ATOM 1481 C C . GLY A 1 192 ? 6.036 0.783 -5.600 1.00 43.69 192 GLY A C 1
ATOM 1482 O O . GLY A 1 192 ? 5.515 -0.121 -4.947 1.00 43.69 192 GLY A O 1
ATOM 1483 N N . PRO A 1 193 ? 7.358 0.866 -5.710 1.00 42.12 193 PRO A N 1
ATOM 1484 C CA . PRO A 1 193 ? 8.066 -0.353 -5.973 1.00 42.12 193 PRO A CA 1
ATOM 1485 C C . PRO A 1 193 ? 8.985 -0.709 -4.771 1.00 42.12 193 PRO A C 1
ATOM 1487 O O . PRO A 1 193 ? 9.740 -1.668 -4.761 1.00 42.12 193 PRO A O 1
ATOM 1490 N N . THR A 1 194 ? 8.772 -0.060 -3.633 1.00 47.47 194 THR A N 1
ATOM 1491 C CA . THR A 1 194 ? 8.528 -0.738 -2.351 1.00 47.47 194 THR A CA 1
ATOM 1492 C C . THR A 1 194 ? 7.811 0.291 -1.479 1.00 47.47 194 THR A C 1
ATOM 1494 O O . THR A 1 194 ? 8.429 1.302 -1.159 1.00 47.47 194 THR A O 1
ATOM 1497 N N . PRO A 1 195 ? 6.560 0.104 -1.031 1.00 48.22 195 PRO A N 1
ATOM 1498 C CA . PRO A 1 195 ? 6.156 0.745 0.200 1.00 48.22 195 PRO A CA 1
ATOM 1499 C C . PRO A 1 195 ? 6.747 -0.102 1.317 1.00 48.22 195 PRO A C 1
ATOM 1501 O O . PRO A 1 195 ? 6.148 -1.082 1.765 1.00 48.22 195 PRO A O 1
ATOM 1504 N N . VAL A 1 196 ? 7.932 0.265 1.806 1.00 55.94 196 VAL A N 1
ATOM 1505 C CA . VAL A 1 196 ? 8.172 -0.044 3.211 1.00 55.94 196 VAL A CA 1
ATOM 1506 C C . VAL A 1 196 ? 7.106 0.774 3.941 1.00 55.94 196 VAL A C 1
ATOM 1508 O O . VAL A 1 196 ? 6.959 1.957 3.632 1.00 55.94 196 VAL A O 1
ATOM 1511 N N . PRO A 1 197 ? 6.317 0.207 4.867 1.00 63.81 197 PRO A N 1
ATOM 1512 C CA . PRO A 1 197 ? 5.317 0.978 5.606 1.00 63.81 197 PRO A CA 1
ATOM 1513 C C . PRO A 1 197 ? 5.883 2.288 6.176 1.00 63.81 197 PRO A C 1
ATOM 1515 O O . PRO A 1 197 ? 5.175 3.283 6.226 1.00 63.81 197 PRO A O 1
ATOM 1518 N N . ALA A 1 198 ? 7.183 2.310 6.495 1.00 68.25 198 ALA A N 1
ATOM 1519 C CA . ALA A 1 198 ? 7.936 3.503 6.869 1.00 68.25 198 ALA A CA 1
ATOM 1520 C C . ALA A 1 198 ? 7.897 4.640 5.826 1.00 68.25 198 ALA A C 1
ATOM 1522 O O . ALA A 1 198 ? 7.711 5.785 6.213 1.00 68.25 198 ALA A O 1
ATOM 1523 N N . ASP A 1 199 ? 8.013 4.355 4.527 1.00 65.44 199 ASP A N 1
ATOM 1524 C CA . ASP A 1 199 ? 8.028 5.377 3.468 1.00 65.44 199 ASP A CA 1
ATOM 1525 C C . ASP A 1 199 ? 6.635 5.971 3.234 1.00 65.44 199 ASP A C 1
ATOM 1527 O O . ASP A 1 199 ? 6.483 7.170 2.998 1.00 65.44 199 ASP A O 1
ATOM 1531 N N . VAL A 1 200 ? 5.603 5.131 3.352 1.00 74.75 200 VAL A N 1
ATOM 1532 C CA . VAL A 1 200 ? 4.203 5.572 3.315 1.00 74.75 200 VAL A CA 1
ATOM 1533 C C . VAL A 1 200 ? 3.906 6.449 4.529 1.00 74.75 200 VAL A C 1
ATOM 1535 O O . VAL A 1 200 ? 3.304 7.510 4.383 1.00 74.75 200 VAL A O 1
ATOM 1538 N N . ILE A 1 201 ? 4.366 6.041 5.716 1.00 85.12 201 ILE A N 1
ATOM 1539 C CA . ILE A 1 201 ? 4.237 6.826 6.947 1.00 85.12 201 ILE A CA 1
ATOM 1540 C C . ILE A 1 201 ? 4.974 8.162 6.805 1.00 85.12 201 ILE A C 1
ATOM 1542 O O . ILE A 1 201 ? 4.368 9.193 7.067 1.00 85.12 201 ILE A O 1
ATOM 1546 N N . ASP A 1 202 ? 6.224 8.176 6.331 1.00 82.88 202 ASP A N 1
ATOM 1547 C CA . ASP A 1 202 ? 6.996 9.405 6.099 1.00 82.88 202 ASP A CA 1
ATOM 1548 C C . ASP A 1 202 ? 6.256 10.361 5.149 1.00 82.88 202 ASP A C 1
ATOM 1550 O O . ASP A 1 202 ? 6.093 11.543 5.453 1.00 82.88 202 ASP A O 1
ATOM 1554 N N . GLY A 1 203 ? 5.758 9.851 4.018 1.00 79.56 203 GLY A N 1
ATOM 1555 C CA . GLY A 1 203 ? 5.000 10.649 3.053 1.00 79.56 203 GLY A CA 1
ATOM 1556 C C . GLY A 1 203 ? 3.698 11.210 3.633 1.00 79.56 203 GLY A C 1
ATOM 1557 O O . GLY A 1 203 ? 3.356 12.368 3.386 1.00 79.56 203 GLY A O 1
ATOM 1558 N N . LEU A 1 204 ? 2.984 10.420 4.439 1.00 86.94 204 LEU A N 1
ATOM 1559 C CA . LEU A 1 204 ? 1.769 10.861 5.122 1.00 86.94 204 LEU A CA 1
ATOM 1560 C C . LEU A 1 204 ? 2.053 11.884 6.228 1.00 86.94 204 LEU A C 1
ATOM 1562 O O . LEU A 1 204 ? 1.271 12.817 6.388 1.00 86.94 204 LEU A O 1
ATOM 1566 N N . VAL A 1 205 ? 3.164 11.754 6.955 1.00 90.38 205 VAL A N 1
ATOM 1567 C CA . VAL A 1 205 ? 3.601 12.741 7.955 1.00 90.38 205 VAL A CA 1
ATOM 1568 C C . VAL A 1 205 ? 3.918 14.073 7.275 1.00 90.38 205 VAL A C 1
ATOM 1570 O O . VAL A 1 205 ? 3.414 15.106 7.710 1.00 90.38 205 VAL A O 1
ATOM 1573 N N . VAL A 1 206 ? 4.661 14.055 6.162 1.00 85.12 206 VAL A N 1
ATOM 1574 C CA . VAL A 1 206 ? 4.933 15.265 5.365 1.00 85.12 206 VAL A CA 1
ATOM 1575 C C . VAL A 1 206 ? 3.633 15.892 4.861 1.00 85.12 206 VAL A C 1
ATOM 1577 O O . VAL A 1 206 ? 3.463 17.104 4.955 1.00 85.12 206 VAL A O 1
ATOM 1580 N N . ALA A 1 207 ? 2.683 15.093 4.367 1.00 84.62 207 ALA A N 1
ATOM 1581 C CA . ALA A 1 207 ? 1.380 15.608 3.951 1.00 84.62 207 ALA A CA 1
ATOM 1582 C C . ALA A 1 207 ? 0.597 16.218 5.129 1.00 84.62 207 ALA A C 1
ATOM 1584 O O . ALA A 1 207 ? 0.020 17.293 4.987 1.00 84.62 207 ALA A O 1
ATOM 1585 N N . ALA A 1 208 ? 0.610 15.580 6.303 1.00 90.44 208 ALA A N 1
ATOM 1586 C CA . ALA A 1 208 ? -0.045 16.089 7.506 1.00 90.44 208 ALA A CA 1
ATOM 1587 C C . ALA A 1 208 ? 0.544 17.432 7.975 1.00 90.44 208 ALA A C 1
ATOM 1589 O O . ALA A 1 208 ? -0.199 18.304 8.417 1.00 90.44 208 ALA A O 1
ATOM 1590 N N . GLN A 1 209 ? 1.850 17.654 7.805 1.00 90.06 209 GLN A N 1
ATOM 1591 C CA . GLN A 1 209 ? 2.494 18.934 8.130 1.00 90.06 209 GLN A CA 1
ATOM 1592 C C . GLN A 1 209 ? 2.017 20.106 7.261 1.00 90.06 209 GLN A C 1
ATOM 1594 O O . GLN A 1 209 ? 2.249 21.258 7.617 1.00 90.06 209 GLN A O 1
ATOM 1599 N N . ARG A 1 210 ? 1.332 19.836 6.143 1.00 86.50 210 ARG A N 1
ATOM 1600 C CA . ARG A 1 210 ? 0.779 20.853 5.231 1.00 86.50 210 ARG A CA 1
ATOM 1601 C C . ARG A 1 210 ? -0.671 21.220 5.523 1.00 86.50 210 ARG A C 1
ATOM 1603 O O . ARG A 1 210 ? -1.244 22.062 4.839 1.00 86.50 210 ARG A O 1
ATOM 1610 N N . ILE A 1 211 ? -1.266 20.627 6.555 1.00 89.56 211 ILE A N 1
ATOM 1611 C CA . ILE A 1 211 ? -2.613 20.967 7.022 1.00 89.56 211 ILE A CA 1
ATOM 1612 C C . ILE A 1 211 ? -2.800 22.469 7.319 1.00 89.56 211 ILE A C 1
ATOM 1614 O O . ILE A 1 211 ? -3.880 22.978 7.011 1.00 89.56 211 ILE A O 1
ATOM 1618 N N . PRO A 1 212 ? -1.812 23.205 7.878 1.00 88.75 212 PRO A N 1
ATOM 1619 C CA . PRO A 1 212 ? -1.940 24.652 8.056 1.00 88.75 212 PRO A CA 1
ATOM 1620 C C . PRO A 1 212 ? -2.139 25.424 6.744 1.00 88.75 212 PRO A C 1
ATOM 1622 O O . PRO A 1 212 ? -2.775 26.476 6.762 1.00 88.75 212 PRO A O 1
ATOM 1625 N N . ASP A 1 213 ? -1.621 24.901 5.626 1.00 85.75 213 ASP A N 1
ATOM 1626 C CA . ASP A 1 213 ? -1.739 25.517 4.301 1.00 85.75 213 ASP A CA 1
ATOM 1627 C C . ASP A 1 213 ? -3.048 25.120 3.599 1.00 85.75 213 ASP A C 1
ATOM 1629 O O . ASP A 1 213 ? -3.679 25.950 2.944 1.00 85.75 213 ASP A O 1
ATOM 1633 N N . ASP A 1 214 ? -3.458 23.854 3.727 1.00 84.62 214 ASP A N 1
ATOM 1634 C CA . ASP A 1 214 ? -4.697 23.315 3.157 1.00 84.62 214 ASP A CA 1
ATOM 1635 C C . ASP A 1 214 ? -5.295 22.229 4.083 1.00 84.62 214 ASP A C 1
ATOM 1637 O O . ASP A 1 214 ? -4.749 21.122 4.187 1.00 84.62 214 ASP A O 1
ATOM 1641 N N . PRO A 1 215 ? -6.456 22.491 4.722 1.00 84.69 215 PRO A N 1
ATOM 1642 C CA . PRO A 1 215 ? -7.156 21.518 5.560 1.00 84.69 215 PRO A CA 1
ATOM 1643 C C . PRO A 1 215 ? -7.552 20.217 4.844 1.00 84.69 215 PRO A C 1
ATOM 1645 O O . PRO A 1 215 ? -7.854 19.228 5.515 1.00 84.69 215 PRO A O 1
ATOM 1648 N N . GLY A 1 216 ? -7.558 20.181 3.507 1.00 82.56 216 GLY A N 1
ATOM 1649 C CA . GLY A 1 216 ? -7.783 18.968 2.720 1.00 82.56 216 GLY A CA 1
ATOM 1650 C C . GLY A 1 216 ? -6.742 17.871 2.978 1.00 82.56 216 GLY A C 1
ATOM 1651 O O . GLY A 1 216 ? -7.060 16.682 2.872 1.00 82.56 216 GLY A O 1
ATOM 1652 N N . HIS A 1 217 ? -5.542 18.234 3.446 1.00 86.69 217 HIS A N 1
ATOM 1653 C CA . HIS A 1 217 ? -4.515 17.280 3.872 1.00 86.69 217 HIS A CA 1
ATOM 1654 C C . HIS A 1 217 ? -4.870 16.489 5.148 1.00 86.69 217 HIS A C 1
ATOM 1656 O O . HIS A 1 217 ? -4.151 15.558 5.518 1.00 86.69 217 HIS A O 1
ATOM 1662 N N . ALA A 1 218 ? -6.006 16.775 5.797 1.00 91.00 218 ALA A N 1
ATOM 1663 C CA . ALA A 1 218 ? -6.512 16.005 6.936 1.00 91.00 218 ALA A CA 1
ATOM 1664 C C . ALA A 1 218 ? -6.697 14.505 6.632 1.00 91.00 218 ALA A C 1
ATOM 1666 O O . ALA A 1 218 ? -6.569 13.678 7.534 1.00 91.00 218 ALA A O 1
ATOM 1667 N N . ARG A 1 219 ? -6.913 14.113 5.367 1.00 89.38 219 ARG A N 1
ATOM 1668 C CA . ARG A 1 219 ? -6.981 12.692 4.972 1.00 89.38 219 ARG A CA 1
ATOM 1669 C C . ARG A 1 219 ? -5.672 11.933 5.237 1.00 89.38 219 ARG A C 1
ATOM 1671 O O . ARG A 1 219 ? -5.697 10.713 5.352 1.00 89.38 219 ARG A O 1
ATOM 1678 N N . ALA A 1 220 ? -4.542 12.621 5.417 1.00 90.75 220 ALA A N 1
ATOM 1679 C CA . ALA A 1 220 ? -3.274 11.986 5.753 1.00 90.75 220 ALA A CA 1
ATOM 1680 C C . ALA A 1 220 ? -3.311 11.435 7.183 1.00 90.75 220 ALA A C 1
ATOM 1682 O O . ALA A 1 220 ? -2.834 10.330 7.423 1.00 90.75 220 ALA A O 1
ATOM 1683 N N . LEU A 1 221 ? -3.969 12.153 8.100 1.00 95.62 221 LEU A N 1
ATOM 1684 C CA . LEU A 1 221 ? -4.198 11.698 9.472 1.00 95.62 221 LEU A CA 1
ATOM 1685 C C . LEU A 1 221 ? -5.080 10.442 9.499 1.00 95.62 221 LEU A C 1
ATOM 1687 O O . LEU A 1 221 ? -4.793 9.511 10.243 1.00 95.62 221 LEU A O 1
ATOM 1691 N N . ILE A 1 222 ? -6.099 10.375 8.633 1.00 94.12 222 ILE A N 1
ATOM 1692 C CA . ILE A 1 222 ? -6.976 9.197 8.508 1.00 94.12 222 ILE A CA 1
ATOM 1693 C C . ILE A 1 222 ? -6.181 7.978 8.036 1.00 94.12 222 ILE A C 1
ATOM 1695 O O . ILE A 1 222 ? -6.251 6.913 8.641 1.00 94.12 222 ILE A O 1
ATOM 1699 N N . LEU A 1 223 ? -5.380 8.129 6.981 1.00 91.19 223 LEU A N 1
ATOM 1700 C CA . LEU A 1 223 ? -4.561 7.031 6.463 1.00 91.19 223 LEU A CA 1
ATOM 1701 C C . LEU A 1 223 ? -3.503 6.569 7.479 1.00 91.19 223 LEU A C 1
ATOM 1703 O O . LEU A 1 223 ? -3.247 5.372 7.586 1.00 91.19 223 LEU A O 1
ATOM 1707 N N . LEU A 1 224 ? -2.932 7.490 8.263 1.00 94.00 224 LEU A N 1
ATOM 1708 C CA . LEU A 1 224 ? -2.054 7.142 9.385 1.00 94.00 224 LEU A CA 1
ATOM 1709 C C . LEU A 1 224 ? -2.797 6.363 10.480 1.00 94.00 224 LEU A C 1
ATOM 1711 O O . LEU A 1 224 ? -2.210 5.447 11.048 1.00 94.00 224 LEU A O 1
ATOM 1715 N N . GLY A 1 225 ? -4.068 6.680 10.751 1.00 95.25 225 GLY A N 1
ATOM 1716 C CA . GLY A 1 225 ? -4.901 5.945 11.710 1.00 95.25 225 GLY A CA 1
ATOM 1717 C C . GLY A 1 225 ? -5.144 4.501 11.270 1.00 95.25 225 GLY A C 1
ATOM 1718 O O . GLY A 1 225 ? -4.904 3.573 12.034 1.00 95.25 225 GLY A O 1
ATOM 1719 N N . ILE A 1 226 ? -5.467 4.295 9.989 1.00 90.69 226 ILE A N 1
ATOM 1720 C CA . ILE A 1 226 ? -5.606 2.949 9.408 1.00 90.69 226 ILE A CA 1
ATOM 1721 C C . ILE A 1 226 ? -4.287 2.170 9.527 1.00 90.69 226 ILE A C 1
ATOM 1723 O O . ILE A 1 226 ? -4.273 0.995 9.893 1.00 90.69 226 ILE A O 1
ATOM 1727 N N . LEU A 1 227 ? -3.150 2.816 9.243 1.00 89.19 227 LEU A N 1
ATOM 1728 C CA . LEU A 1 227 ? -1.840 2.177 9.383 1.00 89.19 227 LEU A CA 1
ATOM 1729 C C . LEU A 1 227 ? -1.505 1.851 10.842 1.00 89.19 227 LEU A C 1
ATOM 1731 O O . LEU A 1 227 ? -0.893 0.813 11.094 1.00 89.19 227 LEU A O 1
ATOM 1735 N N . ALA A 1 228 ? -1.928 2.679 11.800 1.00 93.81 228 ALA A N 1
ATOM 1736 C CA . ALA A 1 228 ? -1.691 2.456 13.222 1.00 93.81 228 ALA A CA 1
ATOM 1737 C C . ALA A 1 228 ? -2.272 1.123 13.722 1.00 93.81 228 ALA A C 1
ATOM 1739 O O . ALA A 1 228 ? -1.689 0.522 14.620 1.00 93.81 228 ALA A O 1
ATOM 1740 N N . GLU A 1 229 ? -3.342 0.603 13.112 1.00 88.88 229 GLU A N 1
ATOM 1741 C CA . GLU A 1 229 ? -3.923 -0.701 13.478 1.00 88.88 229 GLU A CA 1
ATOM 1742 C C . GLU A 1 229 ? -2.956 -1.877 13.283 1.00 88.88 229 GLU A C 1
ATOM 1744 O O . GLU A 1 229 ? -3.038 -2.875 13.996 1.00 88.88 229 GLU A O 1
ATOM 1749 N N . SER A 1 230 ? -2.020 -1.765 12.336 1.00 86.00 230 SER A N 1
ATOM 1750 C CA . SER A 1 230 ? -1.042 -2.822 12.039 1.00 86.00 230 SER A CA 1
ATOM 1751 C C . SER A 1 230 ? 0.415 -2.409 12.258 1.00 86.00 230 SER A C 1
ATOM 1753 O O . SER A 1 230 ? 1.292 -3.269 12.206 1.00 86.00 230 SER A O 1
ATOM 1755 N N . ARG A 1 231 ? 0.678 -1.110 12.459 1.00 89.00 231 ARG A N 1
ATOM 1756 C CA . ARG A 1 231 ? 2.014 -0.486 12.499 1.00 89.00 231 ARG A CA 1
ATOM 1757 C C . ARG A 1 231 ? 2.117 0.622 13.552 1.00 89.00 231 ARG A C 1
ATOM 1759 O O . ARG A 1 231 ? 2.790 1.634 13.331 1.00 89.00 231 ARG A O 1
ATOM 1766 N N . ALA A 1 232 ? 1.436 0.467 14.687 1.00 90.50 232 ALA A N 1
ATOM 1767 C CA . ALA A 1 232 ? 1.443 1.445 15.778 1.00 90.50 232 ALA A CA 1
ATOM 1768 C C . ALA A 1 232 ? 2.868 1.850 16.202 1.00 90.50 232 ALA A C 1
ATOM 1770 O O . ALA A 1 232 ? 3.127 3.025 16.457 1.00 90.50 232 ALA A O 1
ATOM 1771 N N . GLU A 1 233 ? 3.808 0.901 16.207 1.00 91.69 233 GLU A N 1
ATOM 1772 C CA . GLU A 1 233 ? 5.212 1.103 16.571 1.00 91.69 233 GLU A CA 1
ATOM 1773 C C . GLU A 1 233 ? 5.959 2.067 15.641 1.00 91.69 233 GLU A C 1
ATOM 1775 O O . GLU A 1 233 ? 6.904 2.729 16.068 1.00 91.69 233 GLU A O 1
ATOM 1780 N N . ALA A 1 234 ? 5.533 2.166 14.380 1.00 88.06 234 ALA A N 1
ATOM 1781 C CA . ALA A 1 234 ? 6.127 3.058 13.392 1.00 88.06 234 ALA A CA 1
ATOM 1782 C C . ALA A 1 234 ? 5.429 4.428 13.350 1.00 88.06 234 ALA A C 1
ATOM 1784 O O . ALA A 1 234 ? 6.077 5.437 13.072 1.00 88.06 234 ALA A O 1
ATOM 1785 N N . VAL A 1 235 ? 4.124 4.478 13.642 1.00 93.38 235 VAL A N 1
ATOM 1786 C CA . VAL A 1 235 ? 3.322 5.713 13.604 1.00 93.38 235 VAL A CA 1
ATOM 1787 C C . VAL A 1 235 ? 3.445 6.518 14.902 1.00 93.38 235 VAL A C 1
ATOM 1789 O O . VAL A 1 235 ? 3.634 7.733 14.837 1.00 93.38 235 VAL A O 1
ATOM 1792 N N . SER A 1 236 ? 3.400 5.870 16.076 1.00 95.06 236 SER A N 1
ATOM 1793 C CA . SER A 1 236 ? 3.411 6.552 17.386 1.00 95.06 236 SER A CA 1
ATOM 1794 C C . SER A 1 236 ? 4.564 7.559 17.553 1.00 95.06 236 SER A C 1
ATOM 1796 O O . SER A 1 236 ? 4.301 8.696 17.960 1.00 95.06 236 SER A O 1
ATOM 1798 N N . PRO A 1 237 ? 5.824 7.241 17.172 1.00 95.19 237 PRO A N 1
ATOM 1799 C CA . PRO A 1 237 ? 6.938 8.183 17.305 1.00 95.19 237 PRO A CA 1
ATOM 1800 C C . PRO A 1 237 ? 6.792 9.460 16.467 1.00 95.19 237 PRO A C 1
ATOM 1802 O O . PRO A 1 237 ? 7.490 10.438 16.726 1.00 95.19 237 PRO A O 1
ATOM 1805 N N . ARG A 1 238 ? 5.909 9.465 15.459 1.00 94.69 238 ARG A N 1
ATOM 1806 C CA . ARG A 1 238 ? 5.684 10.601 14.552 1.00 94.69 238 ARG A CA 1
ATOM 1807 C C . ARG A 1 238 ? 4.552 11.520 15.009 1.00 94.69 238 ARG A C 1
ATOM 1809 O O . ARG A 1 238 ? 4.447 12.638 14.513 1.00 94.69 238 ARG A O 1
ATOM 1816 N N . ILE A 1 239 ? 3.737 11.104 15.981 1.00 95.69 239 ILE A N 1
ATOM 1817 C CA . ILE A 1 239 ? 2.627 11.919 16.500 1.00 95.69 239 ILE A CA 1
ATOM 1818 C C . ILE A 1 239 ? 3.100 13.277 17.047 1.00 95.69 239 ILE A C 1
ATOM 1820 O O . ILE A 1 239 ? 2.508 14.284 16.658 1.00 95.69 239 ILE A O 1
ATOM 1824 N N . PRO A 1 240 ? 4.177 13.379 17.856 1.00 95.06 240 PRO A N 1
ATOM 1825 C CA . PRO A 1 240 ? 4.642 14.679 18.345 1.00 95.06 240 PRO A CA 1
ATOM 1826 C C . PRO A 1 240 ? 5.038 15.650 17.224 1.00 95.06 240 PRO A C 1
ATOM 1828 O O . PRO A 1 240 ? 4.795 16.849 17.334 1.00 95.06 240 PRO A O 1
ATOM 1831 N N . GLU A 1 241 ? 5.615 15.136 16.133 1.00 94.31 241 GLU A N 1
ATOM 1832 C CA . GLU A 1 241 ? 5.988 15.927 14.955 1.00 94.31 241 GLU A CA 1
ATOM 1833 C C . GLU A 1 241 ? 4.751 16.487 14.236 1.00 94.31 241 GLU A C 1
ATOM 1835 O O . GLU A 1 241 ? 4.738 17.657 13.854 1.00 94.31 241 GLU A O 1
ATOM 1840 N N . ILE A 1 242 ? 3.694 15.679 14.094 1.00 95.00 242 ILE A N 1
ATOM 1841 C CA . ILE A 1 242 ? 2.419 16.119 13.514 1.00 95.00 242 ILE A CA 1
ATOM 1842 C C . ILE A 1 242 ? 1.784 17.190 14.405 1.00 95.00 242 ILE A C 1
ATOM 1844 O O . ILE A 1 242 ? 1.444 18.263 13.912 1.00 95.00 242 ILE A O 1
ATOM 1848 N N . LEU A 1 243 ? 1.669 16.941 15.714 1.00 94.62 243 LEU A N 1
ATOM 1849 C CA . LEU A 1 243 ? 1.064 17.887 16.658 1.00 94.62 243 LEU A CA 1
ATOM 1850 C C . LEU A 1 243 ? 1.787 19.240 16.666 1.00 94.62 243 LEU A C 1
ATOM 1852 O O . LEU A 1 243 ? 1.133 20.276 16.702 1.00 94.62 243 LEU A O 1
ATOM 1856 N N . ALA A 1 244 ? 3.120 19.242 16.566 1.00 93.50 244 ALA A N 1
ATOM 1857 C CA . ALA A 1 244 ? 3.919 20.467 16.526 1.00 93.50 244 ALA A CA 1
ATOM 1858 C C . ALA A 1 244 ? 3.666 21.338 15.281 1.00 93.50 244 ALA A C 1
ATOM 1860 O O . ALA A 1 244 ? 3.935 22.538 15.315 1.00 93.50 244 ALA A O 1
ATOM 1861 N N . SER A 1 245 ? 3.163 20.753 14.189 1.00 91.44 245 SER A N 1
ATOM 1862 C CA . SER A 1 245 ? 2.814 21.492 12.967 1.00 91.44 245 SER A CA 1
ATOM 1863 C C . SER A 1 245 ? 1.430 22.147 13.022 1.00 91.44 245 SER A C 1
ATOM 1865 O O . SER A 1 245 ? 1.125 23.012 12.204 1.00 91.44 245 SER A O 1
ATOM 1867 N N . LEU A 1 246 ? 0.585 21.751 13.978 1.00 92.62 246 LEU A N 1
ATOM 1868 C CA . LEU A 1 246 ? -0.805 22.180 14.058 1.00 92.62 246 LEU A CA 1
ATOM 1869 C C . LEU A 1 246 ? -0.973 23.410 14.960 1.00 92.62 246 LEU A C 1
ATOM 1871 O O . LEU A 1 246 ? -0.316 23.565 15.988 1.00 92.62 246 LEU A O 1
ATOM 1875 N N . GLY A 1 247 ? -1.885 24.301 14.568 1.00 87.75 247 GLY A N 1
ATOM 1876 C CA . GLY A 1 247 ? -2.255 25.470 15.364 1.00 87.75 247 GLY A CA 1
ATOM 1877 C C . GLY A 1 247 ? -3.209 25.132 16.521 1.00 87.75 247 GLY A C 1
ATOM 1878 O O . GLY A 1 247 ? -3.822 24.067 16.530 1.00 87.75 247 GLY A O 1
ATOM 1879 N N . PRO A 1 248 ? -3.419 26.062 17.471 1.00 85.12 248 PRO A N 1
ATOM 1880 C CA . PRO A 1 248 ? -4.288 25.855 18.638 1.00 85.12 248 PRO A CA 1
ATOM 1881 C C . PRO A 1 248 ? -5.792 25.829 18.311 1.00 85.12 248 PRO A C 1
ATOM 1883 O O . PRO A 1 248 ? -6.607 25.597 19.198 1.00 85.12 248 PRO A O 1
ATOM 1886 N N . SER A 1 249 ? -6.169 26.128 17.067 1.00 88.19 249 SER A N 1
ATOM 1887 C CA . SER A 1 249 ? -7.542 26.102 16.570 1.00 88.19 249 SER A CA 1
ATOM 1888 C C . SER A 1 249 ? -7.551 25.335 15.254 1.00 88.19 249 SER A C 1
ATOM 1890 O O . SER A 1 249 ? -6.796 25.671 14.339 1.00 88.19 249 SER A O 1
ATOM 1892 N N . LEU A 1 250 ? -8.371 24.288 15.180 1.00 92.75 250 LEU A N 1
ATOM 1893 C CA . LEU A 1 250 ? -8.391 23.353 14.060 1.00 92.75 250 LEU A CA 1
ATOM 1894 C C . LEU A 1 250 ? -9.739 23.416 13.332 1.00 92.75 250 LEU A C 1
ATOM 1896 O O . LEU A 1 250 ? -10.785 23.412 13.984 1.00 92.75 250 LEU A O 1
ATOM 1900 N N . PRO A 1 251 ? -9.752 23.408 11.987 1.00 91.75 251 PRO A N 1
ATOM 1901 C CA . PRO A 1 251 ? -10.965 23.125 11.231 1.00 91.75 251 PRO A CA 1
ATOM 1902 C C . PRO A 1 251 ? -11.574 21.786 11.664 1.00 91.75 251 PRO A C 1
ATOM 1904 O O . PRO A 1 251 ? -10.845 20.839 11.964 1.00 91.75 251 PRO A O 1
ATOM 1907 N N . ALA A 1 252 ? -12.905 21.668 11.634 1.00 90.88 252 ALA A N 1
ATOM 1908 C CA . ALA A 1 252 ? -13.599 20.454 12.079 1.00 90.88 252 ALA A CA 1
ATOM 1909 C C . ALA A 1 252 ? -13.122 19.182 11.349 1.00 90.88 252 ALA A C 1
ATOM 1911 O O . ALA A 1 252 ? -13.020 18.121 11.958 1.00 90.88 252 ALA A O 1
ATOM 1912 N N . THR A 1 253 ? -12.778 19.291 10.061 1.00 90.75 253 THR A N 1
ATOM 1913 C CA . THR A 1 253 ? -12.207 18.193 9.262 1.00 90.75 253 THR A CA 1
ATOM 1914 C C . THR A 1 253 ? -10.889 17.682 9.841 1.00 90.75 253 THR A C 1
ATOM 1916 O O . THR A 1 253 ? -10.701 16.476 9.977 1.00 90.75 253 THR A O 1
ATOM 1919 N N . VAL A 1 254 ? -9.999 18.598 10.225 1.00 94.81 254 VAL A N 1
ATOM 1920 C CA . VAL A 1 254 ? -8.696 18.295 10.825 1.00 94.81 254 VAL A CA 1
ATOM 1921 C C . VAL A 1 254 ? -8.879 17.731 12.228 1.00 94.81 254 VAL A C 1
ATOM 1923 O O . VAL A 1 254 ? -8.270 16.717 12.552 1.00 94.81 254 VAL A O 1
ATOM 1926 N N . ALA A 1 255 ? -9.739 18.348 13.041 1.00 96.38 255 ALA A N 1
ATOM 1927 C CA . ALA A 1 255 ? -9.981 17.922 14.415 1.00 96.38 255 ALA A CA 1
ATOM 1928 C C . ALA A 1 255 ? -10.522 16.483 14.483 1.00 96.38 255 ALA A C 1
ATOM 1930 O O . ALA A 1 255 ? -10.016 15.676 15.255 1.00 96.38 255 ALA A O 1
ATOM 1931 N N . LEU A 1 256 ? -11.496 16.131 13.634 1.00 96.25 256 LEU A N 1
ATOM 1932 C CA . LEU A 1 256 ? -12.055 14.775 13.574 1.00 96.25 256 LEU A CA 1
ATOM 1933 C C . LEU A 1 256 ? -11.033 13.744 13.076 1.00 96.25 256 LEU A C 1
ATOM 1935 O O . LEU A 1 256 ? -10.937 12.652 13.634 1.00 96.25 256 LEU A O 1
ATOM 1939 N N . ALA A 1 257 ? -10.246 14.091 12.055 1.00 96.94 257 ALA A N 1
ATOM 1940 C CA . ALA A 1 257 ? -9.204 13.212 11.533 1.00 96.94 257 ALA A CA 1
ATOM 1941 C C . ALA A 1 257 ? -8.066 12.994 12.546 1.00 96.94 257 ALA A C 1
ATOM 1943 O O . ALA A 1 257 ? -7.585 11.871 12.705 1.00 96.94 257 ALA A O 1
ATOM 1944 N N . LEU A 1 258 ? -7.677 14.045 13.277 1.00 97.81 258 LEU A N 1
ATOM 1945 C CA . LEU A 1 258 ? -6.695 13.956 14.354 1.00 97.81 258 LEU A CA 1
ATOM 1946 C C . LEU A 1 258 ? -7.227 13.156 15.544 1.00 97.81 258 LEU A C 1
ATOM 1948 O O . LEU A 1 258 ? -6.473 12.384 16.127 1.00 97.81 258 LEU A O 1
ATOM 1952 N N . ALA A 1 259 ? -8.510 13.300 15.886 1.00 97.62 259 ALA A N 1
ATOM 1953 C CA . ALA A 1 259 ? -9.142 12.515 16.941 1.00 97.62 259 ALA A CA 1
ATOM 1954 C C . ALA A 1 259 ? -9.097 11.016 16.627 1.00 97.62 259 ALA A C 1
ATOM 1956 O O . ALA A 1 259 ? -8.742 10.224 17.495 1.00 97.62 259 ALA A O 1
ATOM 1957 N N . TYR A 1 260 ? -9.407 10.628 15.384 1.00 98.19 260 TYR A N 1
ATOM 1958 C CA . TYR A 1 260 ? -9.302 9.235 14.949 1.00 98.19 260 TYR A CA 1
ATOM 1959 C C . TYR A 1 260 ? -7.864 8.713 15.062 1.00 98.19 260 TYR A C 1
ATOM 1961 O O . TYR A 1 260 ? -7.644 7.720 15.745 1.00 98.19 260 TYR A O 1
ATOM 1969 N N . LEU A 1 261 ? -6.878 9.410 14.482 1.00 98.12 261 LEU A N 1
ATOM 1970 C CA . LEU A 1 261 ? -5.468 9.009 14.579 1.00 98.12 261 LEU A CA 1
ATOM 1971 C C . LEU A 1 261 ? -4.990 8.918 16.037 1.00 98.12 261 LEU A C 1
ATOM 1973 O O . LEU A 1 261 ? -4.356 7.945 16.439 1.00 98.12 261 LEU A O 1
ATOM 1977 N N . GLY A 1 262 ? -5.284 9.947 16.830 1.00 97.44 262 GLY A N 1
ATOM 1978 C CA . GLY A 1 262 ? -4.832 10.072 18.210 1.00 97.44 262 GLY A CA 1
ATOM 1979 C C . GLY A 1 262 ? -5.416 9.009 19.137 1.00 97.44 262 GLY A C 1
ATOM 1980 O O . GLY A 1 262 ? -4.735 8.583 20.067 1.00 97.44 262 GLY A O 1
ATOM 1981 N N . ALA A 1 263 ? -6.628 8.522 18.860 1.00 97.56 263 ALA A N 1
ATOM 1982 C CA . ALA A 1 263 ? -7.297 7.490 19.650 1.00 97.56 263 ALA A CA 1
ATOM 1983 C C . ALA A 1 263 ? -6.519 6.159 19.731 1.00 97.56 263 ALA A C 1
ATOM 1985 O O . ALA A 1 263 ? -6.765 5.370 20.641 1.00 97.56 263 ALA A O 1
ATOM 1986 N N . HIS A 1 264 ? -5.551 5.924 18.839 1.00 97.00 264 HIS A N 1
ATOM 1987 C CA . HIS A 1 264 ? -4.668 4.755 18.890 1.00 97.00 264 HIS A CA 1
ATOM 1988 C C . HIS A 1 264 ? -3.528 4.877 19.922 1.00 97.00 264 HIS A C 1
ATOM 1990 O O . HIS A 1 264 ? -2.923 3.864 20.270 1.00 97.00 264 HIS A O 1
ATOM 1996 N N . PHE A 1 265 ? -3.219 6.083 20.423 1.00 96.75 265 PHE A N 1
ATOM 1997 C CA . PHE A 1 265 ? -1.968 6.363 21.143 1.00 96.75 265 PHE A CA 1
ATOM 1998 C C . PHE A 1 265 ? -2.193 7.047 22.499 1.00 96.75 265 PHE A C 1
ATOM 2000 O O . PHE A 1 265 ? -2.115 8.272 22.640 1.00 96.75 265 PHE A O 1
ATOM 2007 N N . ARG A 1 266 ? -2.438 6.240 23.539 1.00 94.69 266 ARG A N 1
ATOM 2008 C CA . ARG A 1 266 ? -2.707 6.715 24.914 1.00 94.69 266 ARG A CA 1
ATOM 2009 C C . ARG A 1 266 ? -1.558 7.510 25.526 1.00 94.69 266 ARG A C 1
ATOM 2011 O O . ARG A 1 266 ? -1.788 8.395 26.350 1.00 94.69 266 ARG A O 1
ATOM 2018 N N . GLU A 1 267 ? -0.330 7.220 25.120 1.00 95.38 267 GLU A N 1
ATOM 2019 C CA . GLU A 1 267 ? 0.883 7.917 25.542 1.00 95.38 267 GLU A CA 1
ATOM 2020 C C . GLU A 1 267 ? 0.880 9.413 25.186 1.00 95.38 267 GLU A C 1
ATOM 2022 O O . GLU A 1 267 ? 1.523 10.200 25.878 1.00 95.38 267 GLU A O 1
ATOM 2027 N N . HIS A 1 268 ? 0.100 9.821 24.176 1.00 95.88 268 HIS A N 1
ATOM 2028 C CA . HIS A 1 268 ? -0.037 11.219 23.742 1.00 95.88 268 HIS A CA 1
ATOM 2029 C C . HIS A 1 268 ? -1.329 11.882 24.249 1.00 95.88 268 HIS A C 1
ATOM 2031 O O . HIS A 1 268 ? -1.653 13.001 23.848 1.00 95.88 268 HIS A O 1
ATOM 2037 N N . SER A 1 269 ? -2.069 11.214 25.142 1.00 95.44 269 SER A N 1
ATOM 2038 C CA . SER A 1 269 ? -3.410 11.617 25.591 1.00 95.44 269 SER A CA 1
ATOM 2039 C C . SER A 1 269 ? -3.505 13.054 26.101 1.00 95.44 269 SER A C 1
ATOM 2041 O O . SER A 1 269 ? -4.401 13.779 25.685 1.00 95.44 269 SER A O 1
ATOM 2043 N N . ALA A 1 270 ? -2.578 13.501 26.951 1.00 95.00 270 ALA A N 1
ATOM 2044 C CA . ALA A 1 270 ? -2.621 14.852 27.513 1.00 95.00 270 ALA A CA 1
ATOM 2045 C C . ALA A 1 270 ? -2.569 15.946 26.429 1.00 95.00 270 ALA A C 1
ATOM 2047 O O . ALA A 1 270 ? -3.344 16.898 26.476 1.00 95.00 270 ALA A O 1
ATOM 2048 N N . ALA A 1 271 ? -1.688 15.788 25.435 1.00 94.88 271 ALA A N 1
ATOM 2049 C CA . ALA A 1 271 ? -1.556 16.740 24.335 1.00 94.88 271 ALA A CA 1
ATOM 2050 C C . ALA A 1 271 ? -2.771 16.696 23.395 1.00 94.88 271 ALA A C 1
ATOM 2052 O O . ALA A 1 271 ? -3.256 17.738 22.960 1.00 94.88 271 ALA A O 1
ATOM 2053 N N . LEU A 1 272 ? -3.283 15.494 23.111 1.00 95.75 272 LEU A N 1
ATOM 2054 C CA . LEU A 1 272 ? -4.453 15.301 22.255 1.00 95.75 272 LEU A CA 1
ATOM 2055 C C . LEU A 1 272 ? -5.722 15.892 22.875 1.00 95.75 272 LEU A C 1
ATOM 2057 O O . LEU A 1 272 ? -6.453 16.599 22.187 1.00 95.75 272 LEU A O 1
ATOM 2061 N N . LEU A 1 273 ? -5.973 15.633 24.160 1.00 96.00 273 LEU A N 1
ATOM 2062 C CA . LEU A 1 273 ? -7.169 16.116 24.853 1.00 96.00 273 LEU A CA 1
ATOM 2063 C C . LEU A 1 273 ? -7.176 17.640 25.005 1.00 96.00 273 LEU A C 1
ATOM 2065 O O . LEU A 1 273 ? -8.230 18.247 24.842 1.00 96.00 273 LEU A O 1
ATOM 2069 N N . ASP A 1 274 ? -6.025 18.273 25.257 1.00 94.88 274 ASP A N 1
ATOM 2070 C CA . ASP A 1 274 ? -5.952 19.739 25.301 1.00 94.88 274 ASP A CA 1
ATOM 2071 C C . ASP A 1 274 ? -6.196 20.368 23.920 1.00 94.88 274 ASP A C 1
ATOM 2073 O O . ASP A 1 274 ? -6.991 21.302 23.792 1.00 94.88 274 ASP A O 1
ATOM 2077 N N . LEU A 1 275 ? -5.561 19.829 22.873 1.00 95.38 275 LEU A N 1
ATOM 2078 C CA . LEU A 1 275 ? -5.693 20.345 21.508 1.00 95.38 275 LEU A CA 1
ATOM 2079 C C . LEU A 1 275 ? -7.104 20.146 20.931 1.00 95.38 275 LEU A C 1
ATOM 2081 O O . LEU A 1 275 ? -7.573 20.969 20.147 1.00 95.38 275 LEU A O 1
ATOM 2085 N N . LEU A 1 276 ? -7.782 19.059 21.308 1.00 96.38 276 LEU A N 1
ATOM 2086 C CA . LEU A 1 276 ? -9.086 18.659 20.771 1.00 96.38 276 LEU A CA 1
ATOM 2087 C C . LEU A 1 276 ? -10.259 18.929 21.725 1.00 96.38 276 LEU A C 1
ATOM 2089 O O . LEU A 1 276 ? -11.363 18.449 21.474 1.00 96.38 276 LEU A O 1
ATOM 2093 N N . ARG A 1 277 ? -10.057 19.725 22.783 1.00 93.69 277 ARG A N 1
ATOM 2094 C CA . ARG A 1 277 ? -11.089 20.060 23.789 1.00 93.69 277 ARG A CA 1
ATOM 2095 C C . ARG A 1 277 ? -12.370 20.678 23.219 1.00 93.69 277 ARG A C 1
ATOM 2097 O O . ARG A 1 277 ? -13.416 20.608 23.852 1.00 93.69 277 ARG A O 1
ATOM 2104 N N . ASP A 1 278 ? -12.279 21.283 22.034 1.00 92.94 278 ASP A N 1
ATOM 2105 C CA . ASP A 1 278 ? -13.391 21.959 21.359 1.00 92.94 278 ASP A CA 1
ATOM 2106 C C . ASP A 1 278 ? -14.136 21.038 20.362 1.00 92.94 278 ASP A C 1
ATOM 2108 O O . ASP A 1 278 ? -14.985 21.501 19.596 1.00 92.94 278 ASP A O 1
ATOM 2112 N N . LEU A 1 279 ? -13.828 19.731 20.338 1.00 93.00 279 LEU A N 1
ATOM 2113 C CA . LEU A 1 279 ? -14.602 18.742 19.581 1.00 93.00 279 LEU A CA 1
ATOM 2114 C C . LEU A 1 279 ? -16.072 18.714 20.035 1.00 93.00 279 LEU A C 1
ATOM 2116 O O . LEU A 1 279 ? -16.368 18.978 21.203 1.00 93.00 279 LEU A O 1
ATOM 2120 N N . PRO A 1 280 ? -17.009 18.315 19.149 1.00 91.25 280 PRO A N 1
ATOM 2121 C CA . PRO A 1 280 ? -18.370 18.005 19.567 1.00 91.25 280 PRO A CA 1
ATOM 2122 C C . PRO A 1 280 ? -18.364 17.029 20.757 1.00 91.25 280 PRO A C 1
ATOM 2124 O O . PRO A 1 280 ? -17.566 16.085 20.740 1.00 91.25 280 PRO A O 1
ATOM 2127 N N . PRO A 1 281 ? -19.237 17.208 21.768 1.00 89.25 281 PRO A N 1
ATOM 2128 C CA . PRO A 1 281 ? -19.197 16.418 22.999 1.00 89.25 281 PRO A CA 1
ATOM 2129 C C . PRO A 1 281 ? -19.182 14.905 22.766 1.00 89.25 281 PRO A C 1
ATOM 2131 O O . PRO A 1 281 ? -18.463 14.176 23.445 1.00 89.25 281 PRO A O 1
ATOM 2134 N N . GLU A 1 282 ? -19.930 14.416 21.772 1.00 88.00 282 GLU A N 1
ATOM 2135 C CA . GLU A 1 282 ? -19.942 12.993 21.447 1.00 88.00 282 GLU A CA 1
ATOM 2136 C C . GLU A 1 282 ? -18.621 12.488 20.847 1.00 88.00 282 GLU A C 1
ATOM 2138 O O . GLU A 1 282 ? -18.267 11.326 21.031 1.00 88.00 282 GLU A O 1
ATOM 2143 N N . ASP A 1 283 ? -17.897 13.330 20.112 1.00 91.12 283 ASP A N 1
ATOM 2144 C CA . ASP A 1 283 ? -16.615 12.970 19.502 1.00 91.12 283 ASP A CA 1
ATOM 2145 C C . ASP A 1 283 ? -15.485 13.064 20.532 1.00 91.12 283 ASP A C 1
ATOM 2147 O O . ASP A 1 283 ? -14.630 12.178 20.582 1.00 91.12 283 ASP A O 1
ATOM 2151 N N . PHE A 1 284 ? -15.535 14.073 21.409 1.00 93.00 284 PHE A N 1
ATOM 2152 C CA . PHE A 1 284 ? -14.602 14.207 22.525 1.00 93.00 284 PHE A CA 1
ATOM 2153 C C . PHE A 1 284 ? -14.704 13.018 23.489 1.00 93.00 284 PHE A C 1
ATOM 2155 O O . PHE A 1 284 ? -13.695 12.390 23.796 1.00 93.00 284 PHE A O 1
ATOM 2162 N N . GLN A 1 285 ? -15.922 12.616 23.865 1.00 90.94 285 GLN A N 1
ATOM 2163 C CA . GLN A 1 285 ? -16.146 11.464 24.745 1.00 90.94 285 GLN A CA 1
ATOM 2164 C C . GLN A 1 285 ? -15.600 10.149 24.159 1.00 90.94 285 GLN A C 1
ATOM 2166 O O . GLN A 1 285 ? -15.082 9.306 24.892 1.00 90.94 285 GLN A O 1
ATOM 2171 N N . ARG A 1 286 ? -15.701 9.948 22.836 1.00 92.75 286 ARG A N 1
ATOM 2172 C CA . ARG A 1 286 ? -15.119 8.770 22.165 1.00 92.75 286 ARG A CA 1
ATOM 2173 C C . ARG A 1 286 ? -13.596 8.791 22.223 1.00 92.75 286 ARG A C 1
ATOM 2175 O O . ARG A 1 286 ? -12.994 7.769 22.544 1.00 92.75 286 ARG A O 1
ATOM 2182 N N . LEU A 1 287 ? -12.992 9.950 21.964 1.00 94.94 287 LEU A N 1
ATOM 2183 C CA . LEU A 1 287 ? -11.550 10.135 22.084 1.00 94.94 287 LEU A CA 1
ATOM 2184 C C . LEU A 1 287 ? -11.077 9.853 23.517 1.00 94.94 287 LEU A C 1
ATOM 2186 O O . LEU A 1 287 ? -10.170 9.047 23.712 1.00 94.94 287 LEU A O 1
ATOM 2190 N N . GLU A 1 288 ? -11.726 10.444 24.522 1.00 93.88 288 GLU A N 1
ATOM 2191 C CA . GLU A 1 288 ? -11.428 10.188 25.936 1.00 93.88 288 GLU A CA 1
ATOM 2192 C C . GLU A 1 288 ? -11.521 8.698 26.278 1.00 93.88 288 GLU A C 1
ATOM 2194 O O . GLU A 1 288 ? -10.625 8.149 26.920 1.00 93.88 288 GLU A O 1
ATOM 2199 N N . ARG A 1 289 ? -12.564 8.010 25.798 1.00 93.25 289 ARG A N 1
ATOM 2200 C CA . ARG A 1 289 ? -12.756 6.574 26.031 1.00 93.25 289 ARG A CA 1
ATOM 2201 C C . ARG A 1 289 ? -11.654 5.713 25.420 1.00 93.25 289 ARG A C 1
ATOM 2203 O O . ARG A 1 289 ? -11.269 4.715 26.035 1.00 93.25 289 ARG A O 1
ATOM 2210 N N . CYS A 1 290 ? -11.172 6.053 24.229 1.00 94.81 290 CYS A N 1
ATOM 2211 C CA . CYS A 1 290 ? -10.047 5.353 23.608 1.00 94.81 290 CYS A CA 1
ATOM 2212 C C . CYS A 1 290 ? -8.733 5.618 24.357 1.00 94.81 290 CYS A C 1
ATOM 2214 O O . CYS A 1 290 ? -7.904 4.719 24.498 1.00 94.81 290 CYS A O 1
ATOM 2216 N N . LEU A 1 291 ? -8.564 6.832 24.889 1.00 95.69 291 LEU A N 1
ATOM 2217 C CA . LEU A 1 291 ? -7.356 7.243 25.599 1.00 95.69 291 LEU A CA 1
ATOM 2218 C C . LEU A 1 291 ? -7.297 6.774 27.064 1.00 95.69 291 LEU A C 1
ATOM 2220 O O . LEU A 1 291 ? -6.220 6.757 27.663 1.00 95.69 291 LEU A O 1
ATOM 2224 N N . ALA A 1 292 ? -8.427 6.359 27.634 1.00 94.06 292 ALA A N 1
ATOM 2225 C CA . ALA A 1 292 ? -8.526 5.900 29.011 1.00 94.06 292 ALA A CA 1
ATOM 2226 C C . ALA A 1 292 ? -7.814 4.555 29.273 1.00 94.06 292 ALA A C 1
ATOM 2228 O O . ALA A 1 292 ? -7.601 3.703 28.399 1.00 94.06 292 ALA A O 1
ATOM 2229 N N . THR A 1 293 ? -7.467 4.332 30.541 1.00 93.56 293 THR A N 1
ATOM 2230 C CA . THR A 1 293 ? -7.132 2.994 31.037 1.00 93.56 293 THR A CA 1
ATOM 2231 C C . THR A 1 293 ? -8.385 2.132 31.082 1.00 93.56 293 THR A C 1
ATOM 2233 O O . THR A 1 293 ? -9.470 2.635 31.373 1.00 93.56 293 THR A O 1
ATOM 2236 N N . VAL A 1 294 ? -8.219 0.829 30.846 1.00 92.75 294 VAL A N 1
ATOM 2237 C CA . VAL A 1 294 ? -9.322 -0.136 30.871 1.00 92.75 294 VAL A CA 1
ATOM 2238 C C . VAL A 1 294 ? -10.066 -0.027 32.198 1.00 92.75 294 VAL A C 1
ATOM 2240 O O . VAL A 1 294 ? -9.470 -0.159 33.266 1.00 92.75 294 VAL A O 1
ATOM 2243 N N . SER A 1 295 ? -11.364 0.243 32.110 1.00 89.06 295 SER A N 1
ATOM 2244 C CA . SER A 1 295 ? -12.246 0.409 33.257 1.00 89.06 295 SER A CA 1
ATOM 2245 C C . SER A 1 295 ? -13.605 -0.217 32.958 1.00 89.06 295 SER A C 1
ATOM 2247 O O . SER A 1 295 ? -14.241 0.167 31.971 1.00 89.06 295 SER A O 1
ATOM 2249 N N . PRO A 1 296 ? -14.099 -1.123 33.818 1.00 85.31 296 PRO A N 1
ATOM 2250 C CA . PRO A 1 296 ? -15.451 -1.649 33.704 1.00 85.31 296 PRO A CA 1
ATOM 2251 C C . PRO A 1 296 ? -16.527 -0.558 33.714 1.00 85.31 296 PRO A C 1
ATOM 2253 O O . PRO A 1 296 ? -17.609 -0.787 33.186 1.00 85.31 296 PRO A O 1
ATOM 2256 N N . ASP A 1 297 ? -16.276 0.599 34.340 1.00 82.31 297 ASP A N 1
ATOM 2257 C CA . ASP A 1 297 ? -17.256 1.693 34.467 1.00 82.31 297 ASP A CA 1
ATOM 2258 C C . ASP A 1 297 ? -17.460 2.481 33.171 1.00 82.31 297 ASP A C 1
ATOM 2260 O O . ASP A 1 297 ? -18.467 3.172 33.020 1.00 82.31 297 ASP A O 1
ATOM 2264 N N . LEU A 1 298 ? -16.526 2.363 32.225 1.00 84.12 298 LEU A N 1
ATOM 2265 C CA . LEU A 1 298 ? -16.574 3.068 30.943 1.00 84.12 298 LEU A CA 1
ATOM 2266 C C . LEU A 1 298 ? -17.032 2.171 29.781 1.00 84.12 298 LEU A C 1
ATOM 2268 O O . LEU A 1 298 ? -17.134 2.642 28.646 1.00 84.12 298 LEU A O 1
ATOM 2272 N N . ILE A 1 299 ? -17.303 0.888 30.035 1.00 85.12 299 ILE A N 1
ATOM 2273 C CA . ILE A 1 299 ? -17.856 -0.030 29.031 1.00 85.12 299 ILE A CA 1
ATOM 2274 C C . ILE A 1 299 ? -19.293 0.389 28.696 1.00 85.12 299 ILE A C 1
ATOM 2276 O O . ILE A 1 299 ? -20.079 0.725 29.580 1.00 85.12 299 ILE A O 1
ATOM 2280 N N . GLY A 1 300 ? -19.629 0.424 27.407 1.00 79.69 300 GLY A N 1
ATOM 2281 C CA . GLY A 1 300 ? -20.945 0.832 26.910 1.00 79.69 300 GLY A CA 1
ATOM 2282 C C . GLY A 1 300 ? -21.232 2.334 27.022 1.00 79.69 300 GLY A C 1
ATOM 2283 O O . GLY A 1 300 ? -22.349 2.767 26.747 1.00 79.69 300 GLY A O 1
ATOM 2284 N N . ARG A 1 301 ? -20.246 3.156 27.417 1.00 77.94 301 ARG A N 1
ATOM 2285 C CA . ARG A 1 301 ? -20.416 4.599 27.695 1.00 77.94 301 ARG A CA 1
ATOM 2286 C C . ARG A 1 301 ? -19.979 5.524 26.564 1.00 77.94 301 ARG A C 1
ATOM 2288 O O . ARG A 1 301 ? -19.812 6.715 26.794 1.00 77.94 301 ARG A O 1
ATOM 2295 N N . SER A 1 302 ? -19.779 5.007 25.353 1.00 72.44 302 SER A N 1
ATOM 2296 C CA . SER A 1 302 ? -19.264 5.791 24.208 1.00 72.44 302 SER A CA 1
ATOM 2297 C C . SER A 1 302 ? -20.017 5.537 22.897 1.00 72.44 302 SER A C 1
ATOM 2299 O O . SER A 1 302 ? -19.650 6.058 21.842 1.00 72.44 302 SER A O 1
ATOM 2301 N N . TRP A 1 303 ? -21.108 4.766 22.967 1.00 61.91 303 TRP A N 1
ATOM 2302 C CA . TRP A 1 303 ? -21.896 4.324 21.821 1.00 61.91 303 TRP A CA 1
ATOM 2303 C C . TRP A 1 303 ? -23.386 4.159 22.171 1.00 61.91 303 TRP A C 1
ATOM 2305 O O . TRP A 1 303 ? -23.675 3.633 23.241 1.00 61.91 303 TRP A O 1
ATOM 2315 N N . PRO A 1 304 ? -24.357 4.508 21.300 1.00 53.28 304 PRO A N 1
ATOM 2316 C CA . PRO A 1 304 ? -24.310 5.477 20.202 1.00 53.28 304 PRO A CA 1
ATOM 2317 C C . PRO A 1 304 ? -24.514 6.937 20.667 1.00 53.28 304 PRO A C 1
ATOM 2319 O O . PRO A 1 304 ? -24.172 7.848 19.913 1.00 53.28 304 PRO A O 1
ATOM 2322 N N . THR A 1 305 ? -25.010 7.177 21.894 1.00 57.53 305 THR A N 1
ATOM 2323 C CA . THR A 1 305 ? -25.295 8.542 22.398 1.00 57.53 305 THR A CA 1
ATOM 2324 C C . THR A 1 305 ? -25.170 8.700 23.931 1.00 57.53 305 THR A C 1
ATOM 2326 O O . THR A 1 305 ? -26.181 8.769 24.622 1.00 57.53 305 THR A O 1
ATOM 2329 N N . PRO A 1 306 ? -23.958 8.798 24.499 1.00 56.12 306 PRO A N 1
ATOM 2330 C CA . PRO A 1 306 ? -23.775 8.966 25.948 1.00 56.12 306 PRO A CA 1
ATOM 2331 C C . PRO A 1 306 ? -23.372 10.383 26.394 1.00 56.12 306 PRO A C 1
ATOM 2333 O O . PRO A 1 306 ? -23.452 10.676 27.579 1.00 56.12 306 PRO A O 1
ATOM 2336 N N . ALA A 1 307 ? -22.995 11.302 25.495 1.00 58.50 307 ALA A N 1
ATOM 2337 C CA . ALA A 1 307 ? -22.696 12.694 25.877 1.00 58.50 307 ALA A CA 1
ATOM 2338 C C . ALA A 1 307 ? -23.955 13.512 26.237 1.00 58.50 307 ALA A C 1
ATOM 2340 O O . ALA A 1 307 ? -23.862 14.562 26.863 1.00 58.50 307 ALA A O 1
ATOM 2341 N N . LEU A 1 308 ? -25.138 13.034 25.834 1.00 59.84 308 LEU A N 1
ATOM 2342 C CA . LEU A 1 308 ? -26.436 13.667 26.105 1.00 59.84 308 LEU A CA 1
ATOM 2343 C C . LEU A 1 308 ? -27.270 12.902 27.142 1.00 59.84 308 LEU A C 1
ATOM 2345 O O . LEU A 1 308 ? -28.368 13.343 27.477 1.00 59.84 308 LEU A O 1
ATOM 2349 N N . TRP A 1 309 ? -26.781 11.753 27.617 1.00 68.56 309 TRP A N 1
ATOM 2350 C CA . TRP A 1 309 ? -27.503 10.897 28.551 1.00 68.56 309 TRP A CA 1
ATOM 2351 C C . TRP A 1 309 ? -26.614 10.562 29.746 1.00 68.56 309 TRP A C 1
ATOM 2353 O O . TRP A 1 309 ? -25.826 9.618 29.723 1.00 68.56 309 TRP A O 1
ATOM 2363 N N . GLU A 1 310 ? -26.762 11.356 30.804 1.00 71.56 310 GLU A N 1
ATOM 2364 C CA . GLU A 1 310 ? -26.213 11.030 32.115 1.00 71.56 310 GLU A CA 1
ATOM 2365 C C . GLU A 1 310 ? -27.101 9.981 32.785 1.00 71.56 310 GLU A C 1
ATOM 2367 O O . GLU A 1 310 ? -28.316 10.162 32.899 1.00 71.56 310 GLU A O 1
ATOM 2372 N N . LEU A 1 311 ? -26.498 8.881 33.234 1.00 75.88 311 LEU A N 1
ATOM 2373 C CA . LEU A 1 311 ? -27.214 7.896 34.034 1.00 75.88 311 LEU A CA 1
ATOM 2374 C C . LEU A 1 311 ? -27.537 8.456 35.417 1.00 75.88 311 LEU A C 1
ATOM 2376 O O . LEU A 1 311 ? -26.663 9.003 36.095 1.00 75.88 311 LEU A O 1
ATOM 2380 N N . SER A 1 312 ? -28.756 8.202 35.878 1.00 85.31 312 SER A N 1
ATOM 2381 C CA . SER A 1 312 ? -29.135 8.395 37.274 1.00 85.31 312 SER A CA 1
ATOM 2382 C C . SER A 1 312 ? -28.336 7.476 38.210 1.00 85.31 312 SER A C 1
ATOM 2384 O O . SER A 1 312 ? -27.810 6.438 37.806 1.00 85.31 312 SER A O 1
ATOM 2386 N N . ALA A 1 313 ? -28.278 7.825 39.498 1.00 86.56 313 ALA A N 1
ATOM 2387 C CA . ALA A 1 313 ? -27.616 6.991 40.507 1.00 86.56 313 ALA A CA 1
ATOM 2388 C C . ALA A 1 313 ? -28.210 5.569 40.589 1.00 86.56 313 ALA A C 1
ATOM 2390 O O . ALA A 1 313 ? -27.487 4.614 40.859 1.00 86.56 313 ALA A O 1
ATOM 2391 N N . GLU A 1 314 ? -29.511 5.420 40.324 1.00 89.19 314 GLU A N 1
ATOM 2392 C CA . GLU A 1 314 ? -30.203 4.126 40.307 1.00 89.19 314 GLU A CA 1
ATOM 2393 C C . GLU A 1 314 ? -29.788 3.264 39.104 1.00 89.19 314 GLU A C 1
ATOM 2395 O O . GLU A 1 314 ? -29.517 2.071 39.253 1.00 89.19 314 GLU A O 1
ATOM 2400 N N . GLU A 1 315 ? -29.665 3.863 37.917 1.00 84.44 315 GLU A N 1
ATOM 2401 C CA . GLU A 1 315 ? -29.176 3.167 36.720 1.00 84.44 315 GLU A CA 1
ATOM 2402 C C . GLU A 1 315 ? -27.699 2.774 36.861 1.00 84.44 315 GLU A C 1
ATOM 2404 O O . GLU A 1 315 ? -27.317 1.672 36.469 1.00 84.44 315 GLU A O 1
ATOM 2409 N N . GLN A 1 316 ? -26.874 3.634 37.468 1.00 82.38 316 GLN A N 1
ATOM 2410 C CA . GLN A 1 316 ? -25.470 3.322 37.765 1.00 82.38 316 GLN A CA 1
ATOM 2411 C C . GLN A 1 316 ? -25.338 2.153 38.749 1.00 82.38 316 GLN A C 1
ATOM 2413 O O . GLN A 1 316 ? -24.469 1.297 38.579 1.00 82.38 316 GLN A O 1
ATOM 2418 N N . GLU A 1 317 ? -26.196 2.099 39.769 1.00 85.38 317 GLU A N 1
ATOM 2419 C CA . GLU A 1 317 ? -26.228 0.999 40.732 1.00 85.38 317 GLU A CA 1
ATOM 2420 C C . GLU A 1 317 ? -26.704 -0.307 40.080 1.00 85.38 317 GLU A C 1
ATOM 2422 O O . GLU A 1 317 ? -26.086 -1.352 40.274 1.00 85.38 317 GLU A O 1
ATOM 2427 N N . THR A 1 318 ? -27.737 -0.241 39.236 1.00 85.62 318 THR A N 1
ATOM 2428 C CA . THR A 1 318 ? -28.228 -1.395 38.463 1.00 85.62 318 THR A CA 1
ATOM 2429 C C . THR A 1 318 ? -27.133 -1.963 37.560 1.00 85.62 318 THR A C 1
ATOM 2431 O O . THR A 1 318 ? -26.910 -3.173 37.522 1.00 85.62 318 THR A O 1
ATOM 2434 N N . ASP A 1 319 ? -26.406 -1.092 36.863 1.00 81.94 319 ASP A N 1
ATOM 2435 C CA . ASP A 1 319 ? -25.292 -1.479 36.003 1.00 81.94 319 ASP A CA 1
ATOM 2436 C C . ASP A 1 319 ? -24.122 -2.081 36.797 1.00 81.94 319 ASP A C 1
ATOM 2438 O O . ASP A 1 319 ? -23.511 -3.060 36.366 1.00 81.94 319 ASP A O 1
ATOM 2442 N N . ARG A 1 320 ? -23.822 -1.544 37.988 1.00 82.44 320 ARG A N 1
ATOM 2443 C CA . ARG A 1 320 ? -22.807 -2.113 38.888 1.00 82.44 320 ARG A CA 1
ATOM 2444 C C . ARG A 1 320 ? -23.199 -3.519 39.344 1.00 82.44 320 ARG A C 1
ATOM 2446 O O . ARG A 1 320 ? -22.395 -4.438 39.224 1.00 82.44 320 ARG A O 1
ATOM 2453 N N . GLN A 1 321 ? -24.444 -3.712 39.777 1.00 84.69 321 GLN A N 1
ATOM 2454 C CA . GLN A 1 321 ? -24.957 -5.019 40.198 1.00 84.69 321 GLN A CA 1
ATOM 2455 C C . GLN A 1 321 ? -24.968 -6.034 39.051 1.00 84.69 321 GLN A C 1
ATOM 2457 O O . GLN A 1 321 ? -24.648 -7.208 39.250 1.00 84.69 321 GLN A O 1
ATOM 2462 N N . TRP A 1 322 ? -25.301 -5.604 37.831 1.00 81.88 322 TRP A N 1
ATOM 2463 C CA . TRP A 1 322 ? -25.242 -6.470 36.655 1.00 81.88 322 TRP A CA 1
ATOM 2464 C C . TRP A 1 322 ? -23.810 -6.940 36.364 1.00 81.88 322 TRP A C 1
ATOM 2466 O O . TRP A 1 322 ? -23.589 -8.126 36.121 1.00 81.88 322 TRP A O 1
ATOM 2476 N N . ARG A 1 323 ? -22.821 -6.049 36.486 1.00 77.62 323 ARG A N 1
ATOM 2477 C CA . ARG A 1 323 ? -21.397 -6.388 36.321 1.00 77.62 323 ARG A CA 1
ATOM 2478 C C . ARG A 1 323 ? -20.876 -7.307 37.428 1.00 77.62 323 ARG A C 1
ATOM 2480 O O . ARG A 1 323 ? -20.201 -8.293 37.135 1.00 77.62 323 ARG A O 1
ATOM 2487 N N . GLU A 1 324 ? -21.235 -7.037 38.683 1.00 79.19 324 GLU A N 1
ATOM 2488 C CA . GLU A 1 324 ? -20.858 -7.868 39.837 1.00 79.19 324 GLU A CA 1
ATOM 2489 C C . GLU A 1 324 ? -21.486 -9.271 39.775 1.00 79.19 324 GLU A C 1
ATOM 2491 O O . GLU A 1 324 ? -20.832 -10.263 40.100 1.00 79.19 324 GLU A O 1
ATOM 2496 N N . SER A 1 325 ? -22.737 -9.377 39.315 1.00 80.88 325 SER A N 1
ATOM 2497 C CA . SER A 1 325 ? -23.447 -10.658 39.173 1.00 80.88 325 SER A CA 1
ATOM 2498 C C . SER A 1 325 ? -23.072 -11.439 37.909 1.00 80.88 325 SER A C 1
ATOM 2500 O O . SER A 1 325 ? -23.176 -12.666 37.897 1.00 80.88 325 SER A O 1
ATOM 2502 N N . GLY A 1 326 ? -22.607 -10.756 36.859 1.00 68.75 326 GLY A N 1
ATOM 2503 C CA . GLY A 1 326 ? -22.266 -11.338 35.560 1.00 68.75 326 GLY A CA 1
ATOM 2504 C C . GLY A 1 326 ? -20.917 -12.061 35.488 1.00 68.75 326 GLY A C 1
ATOM 2505 O O . GLY A 1 326 ? -20.539 -12.484 34.399 1.00 68.75 326 GLY A O 1
ATOM 2506 N N . ALA A 1 327 ? -20.183 -12.186 36.601 1.00 69.31 327 ALA A N 1
ATOM 2507 C CA . ALA A 1 327 ? -18.837 -12.771 36.652 1.00 69.31 327 ALA A CA 1
ATOM 2508 C C . ALA A 1 327 ? -17.840 -12.115 35.670 1.00 69.31 327 ALA A C 1
ATOM 2510 O O . ALA A 1 327 ? -17.073 -12.804 34.998 1.00 69.31 327 ALA A O 1
ATOM 2511 N N . TRP A 1 328 ? -17.852 -10.778 35.585 1.00 83.06 328 TRP A N 1
ATOM 2512 C CA . TRP A 1 328 ? -16.927 -10.003 34.752 1.00 83.06 328 TRP A CA 1
ATOM 2513 C C . TRP A 1 328 ? -15.519 -10.047 35.345 1.00 83.06 328 TRP A C 1
ATOM 2515 O O . TRP A 1 328 ? -15.101 -9.166 36.097 1.00 83.06 328 TRP A O 1
ATOM 2525 N N . ASP A 1 329 ? -14.782 -11.102 35.025 1.00 86.62 329 ASP A N 1
ATOM 2526 C CA . ASP A 1 329 ? -13.362 -11.158 35.323 1.00 86.62 329 ASP A CA 1
ATOM 2527 C C . ASP A 1 329 ? -12.571 -10.170 34.447 1.00 86.62 329 ASP A C 1
ATOM 2529 O O . ASP A 1 329 ? -13.069 -9.593 33.474 1.00 86.62 329 ASP A O 1
ATOM 2533 N N . ALA A 1 330 ? -11.304 -9.956 34.801 1.00 88.81 330 ALA A N 1
ATOM 2534 C CA . ALA A 1 330 ? -10.447 -9.013 34.088 1.00 88.81 330 ALA A CA 1
ATOM 2535 C C . ALA A 1 330 ? -10.307 -9.351 32.590 1.00 88.81 330 ALA A C 1
ATOM 2537 O O . ALA A 1 330 ? -10.192 -8.444 31.769 1.00 88.81 330 ALA A O 1
ATOM 2538 N N . ALA A 1 331 ? -10.349 -10.638 32.227 1.00 90.75 331 ALA A N 1
ATOM 2539 C CA . ALA A 1 331 ? -10.253 -11.081 30.839 1.00 90.75 331 ALA A CA 1
ATOM 2540 C C . ALA A 1 331 ? -11.509 -10.713 30.035 1.00 90.75 331 ALA A C 1
ATOM 2542 O O . ALA A 1 331 ? -11.401 -10.222 28.913 1.00 90.75 331 ALA A O 1
ATOM 2543 N N . THR A 1 332 ? -12.691 -10.892 30.623 1.00 89.62 332 THR A N 1
ATOM 2544 C CA . THR A 1 332 ? -13.976 -10.521 30.020 1.00 89.62 332 THR A CA 1
ATOM 2545 C C . THR A 1 332 ? -14.070 -9.011 29.826 1.00 89.62 332 THR A C 1
ATOM 2547 O O . THR A 1 332 ? -14.413 -8.550 28.738 1.00 89.62 332 THR A O 1
ATOM 2550 N N . VAL A 1 333 ? -13.694 -8.234 30.848 1.00 90.25 333 VAL A N 1
ATOM 2551 C CA . VAL A 1 333 ? -13.635 -6.764 30.770 1.00 90.25 333 VAL A CA 1
ATOM 2552 C C . VAL A 1 333 ? -12.715 -6.322 29.635 1.00 90.25 333 VAL A C 1
ATOM 2554 O O . VAL A 1 333 ? -13.101 -5.472 28.836 1.00 90.25 333 VAL A O 1
ATOM 2557 N N . GLN A 1 334 ? -11.522 -6.914 29.533 1.00 93.56 334 GLN A N 1
ATOM 2558 C CA . GLN A 1 334 ? -10.564 -6.597 28.476 1.00 93.56 334 GLN A CA 1
ATOM 2559 C C . GLN A 1 334 ? -11.124 -6.922 27.085 1.00 93.56 334 GLN A C 1
ATOM 2561 O O . GLN A 1 334 ? -11.078 -6.080 26.194 1.00 93.56 334 GLN A O 1
ATOM 2566 N N . ALA A 1 335 ? -11.713 -8.106 26.905 1.00 91.44 335 ALA A N 1
ATOM 2567 C CA . ALA A 1 335 ? -12.266 -8.523 25.619 1.00 91.44 335 ALA A CA 1
ATOM 2568 C C . ALA A 1 335 ? -13.403 -7.603 25.144 1.00 91.44 335 ALA A C 1
ATOM 2570 O O . ALA A 1 335 ? -13.449 -7.227 23.971 1.00 91.44 335 ALA A O 1
ATOM 2571 N N . ILE A 1 336 ? -14.304 -7.209 26.051 1.00 90.62 336 ILE A N 1
ATOM 2572 C CA . ILE A 1 336 ? -15.375 -6.255 25.736 1.00 90.62 336 ILE A CA 1
ATOM 2573 C C . ILE A 1 336 ? -14.778 -4.882 25.417 1.00 90.62 336 ILE A C 1
ATOM 2575 O O . ILE A 1 336 ? -15.159 -4.265 24.423 1.00 90.62 336 ILE A O 1
ATOM 2579 N N . TRP A 1 337 ? -13.816 -4.419 26.220 1.00 92.81 337 TRP A N 1
ATOM 2580 C CA . TRP A 1 337 ? -13.139 -3.145 26.000 1.00 92.81 337 TRP A CA 1
ATOM 2581 C C . TRP A 1 337 ? -12.502 -3.060 24.612 1.00 92.81 337 TRP A C 1
ATOM 2583 O O . TRP A 1 337 ? -12.662 -2.042 23.936 1.00 92.81 337 TRP A O 1
ATOM 2593 N N . ASP A 1 338 ? -11.807 -4.109 24.178 1.00 92.75 338 ASP A N 1
ATOM 2594 C CA . ASP A 1 338 ? -11.128 -4.166 22.881 1.00 92.75 338 ASP A CA 1
ATOM 2595 C C . ASP A 1 338 ? -12.127 -4.212 21.715 1.00 92.75 338 ASP A C 1
ATOM 2597 O O . ASP A 1 338 ? -11.965 -3.498 20.718 1.00 92.75 338 ASP A O 1
ATOM 2601 N N . ALA A 1 339 ? -13.206 -4.990 21.856 1.00 90.25 339 ALA A N 1
ATOM 2602 C CA . ALA A 1 339 ? -14.281 -5.049 20.867 1.00 90.25 339 ALA A CA 1
ATOM 2603 C C . ALA A 1 339 ? -14.980 -3.688 20.701 1.00 90.25 339 ALA A C 1
ATOM 2605 O O . ALA A 1 339 ? -15.184 -3.223 19.577 1.00 90.25 339 ALA A O 1
ATOM 2606 N N . GLU A 1 340 ? -15.297 -3.011 21.807 1.00 91.44 340 GLU A N 1
ATOM 2607 C CA . GLU A 1 340 ? -15.861 -1.658 21.777 1.00 91.44 340 GLU A CA 1
ATOM 2608 C C . GLU A 1 340 ? -14.889 -0.645 21.180 1.00 91.44 340 GLU A C 1
ATOM 2610 O O . GLU A 1 340 ? -15.296 0.189 20.376 1.00 91.44 340 GLU A O 1
ATOM 2615 N N . THR A 1 341 ? -13.606 -0.725 21.541 1.00 92.69 341 THR A N 1
ATOM 2616 C CA . THR A 1 341 ? -12.571 0.177 21.019 1.00 92.69 341 THR A CA 1
ATOM 2617 C C . THR A 1 341 ? -12.484 0.055 19.500 1.00 92.69 341 THR A C 1
ATOM 2619 O O . THR A 1 341 ? -12.475 1.068 18.807 1.00 92.69 341 THR A O 1
ATOM 2622 N N . THR A 1 342 ? -12.535 -1.169 18.968 1.00 91.62 342 THR A N 1
ATOM 2623 C CA . THR A 1 342 ? -12.581 -1.423 17.518 1.00 91.62 342 THR A CA 1
ATOM 2624 C C . THR A 1 342 ? -13.800 -0.760 16.865 1.00 91.62 342 THR A C 1
ATOM 2626 O O . THR A 1 342 ? -13.670 -0.086 15.844 1.00 91.62 342 THR A O 1
ATOM 2629 N N . ALA A 1 343 ? -14.988 -0.891 17.465 1.00 90.06 343 ALA A N 1
ATOM 2630 C CA . ALA A 1 343 ? -16.210 -0.271 16.948 1.00 90.06 343 ALA A CA 1
ATOM 2631 C C . ALA A 1 343 ? -16.161 1.270 16.990 1.00 90.06 343 ALA A C 1
ATOM 2633 O O . ALA A 1 343 ? -16.586 1.933 16.040 1.00 90.06 343 ALA A O 1
ATOM 2634 N N . ILE A 1 344 ? -15.615 1.841 18.068 1.00 92.56 344 ILE A N 1
ATOM 2635 C CA . ILE A 1 344 ? -15.436 3.288 18.227 1.00 92.56 344 ILE A CA 1
ATOM 2636 C C . ILE A 1 344 ? -14.461 3.822 17.172 1.00 92.56 344 ILE A C 1
ATOM 2638 O O . ILE A 1 344 ? -14.793 4.787 16.483 1.00 92.56 344 ILE A O 1
ATOM 2642 N N . LEU A 1 345 ? -13.303 3.177 16.992 1.00 94.12 345 LEU A N 1
ATOM 2643 C CA . LEU A 1 345 ? -12.303 3.566 15.994 1.00 94.12 345 LEU A CA 1
ATOM 2644 C C . LEU A 1 345 ? -12.871 3.511 14.572 1.00 94.12 345 LEU A C 1
ATOM 2646 O O . LEU A 1 345 ? -12.727 4.478 13.825 1.00 94.12 345 LEU A O 1
ATOM 2650 N N . ALA A 1 346 ? -13.594 2.441 14.224 1.00 88.75 346 ALA A N 1
ATOM 2651 C CA . ALA A 1 346 ? -14.236 2.309 12.916 1.00 88.75 346 ALA A CA 1
ATOM 2652 C C . ALA A 1 346 ? -15.202 3.471 12.623 1.00 88.75 346 ALA A C 1
ATOM 2654 O O . ALA A 1 346 ? -15.221 4.022 11.521 1.00 88.75 346 ALA A O 1
ATOM 2655 N N . PHE A 1 347 ? -15.983 3.891 13.620 1.00 92.38 347 PHE A N 1
ATOM 2656 C CA . PHE A 1 347 ? -16.879 5.037 13.486 1.00 92.38 347 PHE A CA 1
ATOM 2657 C C . PHE A 1 347 ? -16.147 6.367 13.388 1.00 92.38 347 PHE A C 1
ATOM 2659 O O . PHE A 1 347 ? -16.505 7.190 12.547 1.00 92.38 347 PHE A O 1
ATOM 2666 N N . MET A 1 348 ? -15.148 6.592 14.245 1.00 94.00 348 MET A N 1
ATOM 2667 C CA . MET A 1 348 ? -14.349 7.816 14.228 1.00 94.00 348 MET A CA 1
ATOM 2668 C C . MET A 1 348 ? -13.672 7.988 12.864 1.00 94.00 348 MET A C 1
ATOM 2670 O O . MET A 1 348 ? -13.776 9.063 12.275 1.00 94.00 348 MET A O 1
ATOM 2674 N N . GLY A 1 349 ? -13.082 6.917 12.322 1.00 91.81 349 GLY A N 1
ATOM 2675 C CA . GLY A 1 349 ? -12.487 6.900 10.987 1.00 91.81 349 GLY A CA 1
ATOM 2676 C C . GLY A 1 349 ? -13.506 7.198 9.884 1.00 91.81 349 GLY A C 1
ATOM 2677 O O . GLY A 1 349 ? -13.296 8.112 9.088 1.00 91.81 349 GLY A O 1
ATOM 2678 N N . ALA A 1 350 ? -14.651 6.506 9.874 1.00 88.31 350 ALA A N 1
ATOM 2679 C CA . ALA A 1 350 ? -15.701 6.723 8.873 1.00 88.31 350 ALA A CA 1
ATOM 2680 C C . ALA A 1 350 ? -16.302 8.141 8.928 1.00 88.31 350 ALA A C 1
ATOM 2682 O O . ALA A 1 350 ? -16.564 8.756 7.892 1.00 88.31 350 ALA A O 1
ATOM 2683 N N . ARG A 1 351 ? -16.508 8.689 10.133 1.00 90.81 351 ARG A N 1
ATOM 2684 C CA . ARG A 1 351 ? -16.996 10.063 10.325 1.00 90.81 351 ARG A CA 1
ATOM 2685 C C . ARG A 1 351 ? -15.966 11.080 9.839 1.00 90.81 351 ARG A C 1
ATOM 2687 O O . ARG A 1 351 ? -16.348 12.021 9.145 1.00 90.81 351 ARG A O 1
ATOM 2694 N N . ALA A 1 352 ? -14.689 10.897 10.177 1.00 92.25 352 ALA A N 1
ATOM 2695 C CA . ALA A 1 352 ? -13.616 11.767 9.708 1.00 92.25 352 ALA A CA 1
ATOM 2696 C C . ALA A 1 352 ? -13.525 11.769 8.174 1.00 92.25 352 ALA A C 1
ATOM 2698 O O . ALA A 1 352 ? -13.497 12.842 7.573 1.00 92.25 352 ALA A O 1
ATOM 2699 N N . ASP A 1 353 ? -13.563 10.593 7.540 1.00 87.19 353 ASP A N 1
ATOM 2700 C CA . ASP A 1 353 ? -13.488 10.456 6.081 1.00 87.19 353 ASP A CA 1
ATOM 2701 C C . ASP A 1 353 ? -14.667 11.148 5.386 1.00 87.19 353 ASP A C 1
ATOM 2703 O O . ASP A 1 353 ? -14.464 12.001 4.523 1.00 87.19 353 ASP A O 1
ATOM 2707 N N . HIS A 1 354 ? -15.896 10.926 5.866 1.00 87.19 354 HIS A N 1
ATOM 2708 C CA . HIS A 1 354 ? -17.090 11.617 5.359 1.00 87.19 354 HIS A CA 1
ATOM 2709 C C . HIS A 1 354 ? -16.977 13.148 5.434 1.00 87.19 354 HIS A C 1
ATOM 2711 O O . HIS A 1 354 ? -17.403 13.859 4.518 1.00 87.19 354 HIS A O 1
ATOM 2717 N N . TYR A 1 355 ? -16.405 13.679 6.521 1.00 86.44 355 TYR A N 1
ATOM 2718 C CA . TYR A 1 355 ? -16.175 15.117 6.667 1.00 86.44 355 TYR A CA 1
ATOM 2719 C C . TYR A 1 355 ? -15.108 15.627 5.700 1.00 86.44 355 TYR A C 1
ATOM 2721 O O . TYR A 1 355 ? -15.306 16.682 5.092 1.00 86.44 355 TYR A O 1
ATOM 2729 N N . VAL A 1 356 ? -14.001 14.904 5.532 1.00 83.00 356 VAL A N 1
ATOM 2730 C CA . VAL A 1 356 ? -12.950 15.301 4.592 1.00 83.00 356 VAL A CA 1
ATOM 2731 C C . VAL A 1 356 ? -13.468 15.258 3.151 1.00 83.00 356 VAL A C 1
ATOM 2733 O O . VAL A 1 356 ? -13.322 16.244 2.432 1.00 83.00 356 VAL A O 1
ATOM 2736 N N . GLU A 1 357 ? -14.163 14.197 2.737 1.00 77.25 357 GLU A N 1
ATOM 2737 C CA . GLU A 1 357 ? -14.690 14.063 1.373 1.00 77.25 357 GLU A CA 1
ATOM 2738 C C . GLU A 1 357 ? -15.716 15.141 1.002 1.00 77.25 357 GLU A C 1
ATOM 2740 O O . GLU A 1 357 ? -15.723 15.633 -0.130 1.00 77.25 357 GLU A O 1
ATOM 2745 N N . ARG A 1 358 ? -16.586 15.540 1.939 1.00 75.31 358 ARG A N 1
ATOM 2746 C CA . ARG A 1 358 ? -17.583 16.593 1.686 1.00 75.31 358 ARG A CA 1
ATOM 2747 C C . ARG A 1 358 ? -16.979 17.984 1.557 1.00 75.31 358 ARG A C 1
ATOM 2749 O O . ARG A 1 358 ? -17.527 18.797 0.818 1.00 75.31 358 ARG A O 1
ATOM 2756 N N . ASN A 1 359 ? -15.886 18.256 2.264 1.00 66.88 359 ASN A N 1
ATOM 2757 C CA . ASN A 1 359 ? -15.243 19.570 2.268 1.00 66.88 359 ASN A CA 1
ATOM 2758 C C . ASN A 1 359 ? -14.102 19.683 1.241 1.00 66.88 359 ASN A C 1
ATOM 2760 O O . ASN A 1 359 ? -13.733 20.792 0.881 1.00 66.88 359 ASN A O 1
ATOM 2764 N N . ALA A 1 360 ? -13.596 18.564 0.709 1.00 55.06 360 ALA A N 1
ATOM 2765 C CA . ALA A 1 360 ? -12.601 18.532 -0.368 1.00 55.06 360 ALA A CA 1
ATOM 2766 C C . ALA A 1 360 ? -13.179 18.802 -1.778 1.00 55.06 360 ALA A C 1
ATOM 2768 O O . ALA A 1 360 ? -12.432 18.822 -2.752 1.00 55.06 360 ALA A O 1
ATOM 2769 N N . ARG A 1 361 ? -14.503 18.972 -1.916 1.00 46.59 361 ARG A N 1
ATOM 2770 C CA . ARG A 1 361 ? -15.200 19.246 -3.193 1.00 46.59 361 ARG A CA 1
ATOM 2771 C C . ARG A 1 361 ? -15.472 20.739 -3.457 1.00 46.59 361 ARG A C 1
ATOM 2773 O O . ARG A 1 361 ? -16.395 21.041 -4.213 1.00 46.59 361 ARG A O 1
ATOM 2780 N N . VAL A 1 362 ? -14.727 21.652 -2.833 1.00 36.66 362 VAL A N 1
ATOM 2781 C CA . VAL A 1 362 ? -14.902 23.110 -3.002 1.00 36.66 362 VAL A CA 1
ATOM 2782 C C . VAL A 1 362 ? -13.859 23.682 -3.946 1.00 36.66 362 VAL A C 1
ATOM 2784 O O . VAL A 1 362 ? -12.663 23.392 -3.728 1.00 36.66 362 VAL A O 1
#